Protein AF-A0A1Q5R4Y3-F1 (afdb_monomer_lite)

pLDDT: mean 70.56, std 22.86, range [33.06, 96.94]

Sequence (185 aa):
MKRFRIGGRCGAGKRQMVRTAASVLVPAFAIVLAAGKPAHADCTPQAADNVTANCTGTTINPRQLFGYGTGVETGVTVDVASGARVTGFIAGIDLSSATVTNNAGASITGGWFGISTSTDVTVTNDAGGSITGGDFGIFAGAGGSSVSTPAASGGHGGDPVFRQRQHADAGAGLGHLGYCARQRQ

Radius of gyration: 29.22 Å; chains: 1; bounding box: 51×56×96 Å

Structure (mmCIF, N/CA/C/O backbone):
data_AF-A0A1Q5R4Y3-F1
#
_entry.id   AF-A0A1Q5R4Y3-F1
#
loop_
_atom_site.group_PDB
_atom_site.id
_atom_site.type_symbol
_atom_site.label_atom_id
_atom_site.label_alt_id
_atom_site.label_comp_id
_atom_site.label_asym_id
_atom_site.label_entity_id
_atom_site.label_seq_id
_atom_site.pdbx_PDB_ins_code
_atom_site.Cartn_x
_atom_site.Cartn_y
_atom_site.Cartn_z
_atom_site.occupancy
_atom_site.B_iso_or_equiv
_atom_site.auth_seq_id
_atom_site.auth_comp_id
_atom_site.auth_asym_id
_atom_site.auth_atom_id
_atom_site.pdbx_PDB_model_num
ATOM 1 N N . MET A 1 1 ? -37.988 42.140 44.342 1.00 47.69 1 MET A N 1
ATOM 2 C CA . MET A 1 1 ? -37.662 42.058 45.784 1.00 47.69 1 MET A CA 1
ATOM 3 C C . MET A 1 1 ? -37.429 40.603 46.176 1.00 47.69 1 MET A C 1
ATOM 5 O O . MET A 1 1 ? -38.402 39.887 46.327 1.00 47.69 1 MET A O 1
ATOM 9 N N . LYS A 1 2 ? -36.179 40.150 46.324 1.00 50.75 2 LYS A N 1
ATOM 10 C CA . LYS A 1 2 ? -35.822 38.925 47.067 1.00 50.75 2 LYS A CA 1
ATOM 11 C C . LYS A 1 2 ? -34.426 39.152 47.655 1.00 50.75 2 LYS A C 1
ATOM 13 O O . LYS A 1 2 ? -33.460 39.291 46.917 1.00 50.75 2 LYS A O 1
ATOM 18 N N . ARG A 1 3 ? -34.362 39.316 48.980 1.00 49.09 3 ARG A N 1
ATOM 19 C CA . ARG A 1 3 ? -33.129 39.475 49.765 1.00 49.09 3 ARG A CA 1
ATOM 20 C C . ARG A 1 3 ? -32.694 38.084 50.226 1.00 49.09 3 ARG A C 1
ATOM 22 O O . ARG A 1 3 ? -33.481 37.422 50.892 1.00 49.09 3 ARG A O 1
ATOM 29 N N . PHE A 1 4 ? -31.472 37.662 49.908 1.00 56.28 4 PHE A N 1
ATOM 30 C CA . PHE A 1 4 ? -30.870 36.447 50.462 1.00 56.28 4 PHE A CA 1
ATOM 31 C C . PHE A 1 4 ? -29.726 36.858 51.398 1.00 56.28 4 PHE A C 1
ATOM 33 O O . PHE A 1 4 ? -28.761 37.489 50.969 1.00 56.28 4 PHE A O 1
ATOM 40 N N . ARG A 1 5 ? -29.888 36.588 52.699 1.00 57.84 5 ARG A N 1
ATOM 41 C CA . ARG A 1 5 ? -28.898 36.853 53.752 1.00 57.84 5 ARG A CA 1
ATOM 42 C C . ARG A 1 5 ? -28.167 35.555 54.117 1.00 57.84 5 ARG A C 1
ATOM 44 O O . ARG A 1 5 ? -28.810 34.587 54.486 1.00 57.84 5 ARG A O 1
ATOM 51 N N . ILE A 1 6 ? -26.837 35.612 54.014 1.00 51.78 6 ILE A N 1
ATOM 52 C CA . ILE A 1 6 ? -25.812 35.361 55.052 1.00 51.78 6 ILE A CA 1
ATOM 53 C C . ILE A 1 6 ? -26.021 34.180 56.026 1.00 51.78 6 ILE A C 1
ATOM 55 O O . ILE A 1 6 ? -26.910 34.228 56.867 1.00 51.78 6 ILE A O 1
ATOM 59 N N . GLY A 1 7 ? -25.005 33.304 56.092 1.00 43.44 7 GLY A N 1
ATOM 60 C CA . GLY A 1 7 ? -24.363 32.960 57.373 1.00 43.44 7 GLY A CA 1
ATOM 61 C C . GLY A 1 7 ? -24.225 31.472 57.711 1.00 43.44 7 GLY A C 1
ATOM 62 O O . GLY A 1 7 ? -25.216 30.761 57.788 1.00 43.44 7 GLY A O 1
ATOM 63 N N . GLY A 1 8 ? -22.994 31.036 58.011 1.00 42.78 8 GLY A N 1
ATOM 64 C CA . GLY A 1 8 ? -22.731 29.758 58.685 1.00 42.78 8 GLY A CA 1
ATOM 65 C C . GLY A 1 8 ? -21.286 29.272 58.558 1.00 42.78 8 GLY A C 1
ATOM 66 O O . GLY A 1 8 ? -20.999 28.413 57.734 1.00 42.78 8 GLY A O 1
ATOM 67 N N . ARG A 1 9 ? -20.365 29.838 59.352 1.00 49.22 9 ARG A N 1
ATOM 68 C CA . ARG A 1 9 ? -18.986 29.339 59.518 1.00 49.22 9 ARG A CA 1
ATOM 69 C C . ARG A 1 9 ? -18.900 28.282 60.632 1.00 49.22 9 ARG A C 1
ATOM 71 O O . ARG A 1 9 ? -19.731 28.266 61.531 1.00 49.22 9 ARG A O 1
ATOM 78 N N . CYS A 1 10 ? -17.749 27.605 60.628 1.00 47.53 10 CYS A N 1
ATOM 79 C CA . CYS A 1 10 ? -17.003 27.053 61.768 1.00 47.53 10 CYS A CA 1
ATOM 80 C C . CYS A 1 10 ? -17.406 25.666 62.286 1.00 47.53 10 CYS A C 1
ATOM 82 O O . CYS A 1 10 ? -18.283 25.521 63.127 1.00 47.53 10 CYS A O 1
ATOM 84 N N . GLY A 1 11 ? -16.602 24.671 61.904 1.00 45.50 11 GLY A N 1
ATOM 85 C CA . GLY A 1 11 ? -16.416 23.431 62.651 1.00 45.50 11 GLY A CA 1
ATOM 86 C C . GLY A 1 11 ? -14.926 23.121 62.770 1.00 45.50 11 GLY A C 1
ATOM 87 O O . GLY A 1 11 ? -14.331 22.564 61.854 1.00 45.50 11 GLY A O 1
ATOM 88 N N . ALA A 1 12 ? -14.318 23.521 63.888 1.00 54.03 12 ALA A N 1
ATOM 89 C CA . ALA A 1 12 ? -12.989 23.091 64.302 1.00 54.03 12 ALA A CA 1
ATOM 90 C C . ALA A 1 12 ? -13.110 21.717 64.983 1.00 54.03 12 ALA A C 1
ATOM 92 O O . ALA A 1 12 ? -13.679 21.615 66.068 1.00 54.03 12 ALA A O 1
ATOM 93 N N . GLY A 1 13 ? -12.582 20.666 64.353 1.00 45.50 13 GLY A N 1
ATOM 94 C CA . GLY A 1 13 ? -12.513 19.313 64.912 1.00 45.50 13 GLY A CA 1
ATOM 95 C C . GLY A 1 13 ? -11.068 18.928 65.215 1.00 45.50 13 GLY A C 1
ATOM 96 O O . GLY A 1 13 ? -10.208 18.971 64.342 1.00 45.50 13 GLY A O 1
ATOM 97 N N . LYS A 1 14 ? -10.801 18.617 66.483 1.00 48.94 14 LYS A N 1
ATOM 98 C CA . LYS A 1 14 ? -9.479 18.375 67.064 1.00 48.94 14 LYS A CA 1
ATOM 99 C C . LYS A 1 14 ? -8.856 17.048 66.614 1.00 48.94 14 LYS A C 1
ATOM 101 O O . LYS A 1 14 ? -9.523 16.035 66.462 1.00 48.94 14 LYS A O 1
ATOM 106 N N . ARG A 1 15 ? -7.527 17.118 66.518 1.00 52.72 15 ARG A N 1
ATOM 107 C CA . ARG A 1 15 ? -6.494 16.075 66.582 1.00 52.72 15 ARG A CA 1
ATOM 108 C C . ARG A 1 15 ? -6.930 14.775 67.272 1.00 52.72 15 ARG A C 1
ATOM 110 O O . ARG A 1 15 ? -7.273 14.803 68.450 1.00 52.72 15 ARG A O 1
ATOM 117 N N . GLN A 1 16 ? -6.670 13.645 66.617 1.00 46.66 16 GLN A N 1
ATOM 118 C CA . GLN A 1 16 ? -6.239 12.445 67.325 1.00 46.66 16 GLN A CA 1
ATOM 119 C C . GLN A 1 16 ? -5.160 11.706 66.533 1.00 46.66 16 GLN A C 1
ATOM 121 O O . GLN A 1 16 ? -5.348 11.234 65.418 1.00 46.66 16 GLN A O 1
ATOM 126 N N . MET A 1 17 ? -3.989 11.701 67.159 1.00 50.38 17 MET A N 1
ATOM 127 C CA . MET A 1 17 ? -2.823 10.889 66.871 1.00 50.38 17 MET A CA 1
ATOM 128 C C . MET A 1 17 ? -3.205 9.428 67.134 1.00 50.38 17 MET A C 1
ATOM 130 O O . MET A 1 17 ? -3.496 9.084 68.277 1.00 50.38 17 MET A O 1
ATOM 134 N N . VAL A 1 18 ? -3.166 8.569 66.120 1.00 52.00 18 VAL A N 1
ATOM 135 C CA . VAL A 1 18 ? -2.995 7.129 66.332 1.00 52.00 18 VAL A CA 1
ATOM 136 C C . VAL A 1 18 ? -1.926 6.660 65.358 1.00 52.00 18 VAL A C 1
ATOM 138 O O . VAL A 1 18 ? -2.120 6.593 64.147 1.00 52.00 18 VAL A O 1
ATOM 141 N N . ARG A 1 19 ? -0.747 6.408 65.926 1.00 52.66 19 ARG A N 1
ATOM 142 C CA . ARG A 1 19 ? 0.311 5.622 65.309 1.00 52.66 19 ARG A CA 1
ATOM 143 C C . ARG A 1 19 ? -0.177 4.178 65.275 1.00 52.66 19 ARG A C 1
ATOM 145 O O . ARG A 1 19 ? -0.150 3.516 66.307 1.00 52.66 19 ARG A O 1
ATOM 152 N N . THR A 1 20 ? -0.557 3.693 64.103 1.00 45.25 20 THR A N 1
ATOM 153 C CA . THR A 1 20 ? -0.625 2.253 63.857 1.00 45.25 20 THR A CA 1
ATOM 154 C C . THR A 1 20 ? 0.228 1.969 62.638 1.00 45.25 20 THR A C 1
ATOM 156 O O . THR A 1 20 ? -0.105 2.351 61.519 1.00 45.25 20 THR A O 1
ATOM 159 N N . ALA A 1 21 ? 1.383 1.361 62.893 1.00 51.59 21 ALA A N 1
ATOM 160 C CA . ALA A 1 21 ? 2.241 0.782 61.881 1.00 51.59 21 ALA A CA 1
ATOM 161 C C . ALA A 1 21 ? 1.465 -0.342 61.184 1.00 51.59 21 ALA A C 1
ATOM 163 O O . ALA A 1 21 ? 1.334 -1.440 61.717 1.00 51.59 21 ALA A O 1
ATOM 164 N N . ALA A 1 22 ? 0.910 -0.045 60.014 1.00 43.28 22 ALA A N 1
ATOM 165 C CA . ALA A 1 22 ? 0.454 -1.058 59.084 1.00 43.28 22 ALA A CA 1
ATOM 166 C C . ALA A 1 22 ? 1.595 -1.288 58.093 1.00 43.28 22 ALA A C 1
ATOM 168 O O . ALA A 1 22 ? 1.823 -0.482 57.192 1.00 43.28 22 ALA A O 1
ATOM 169 N N . SER A 1 23 ? 2.344 -2.368 58.307 1.00 50.28 23 SER A N 1
ATOM 170 C CA . SER A 1 23 ? 3.234 -2.936 57.299 1.00 50.28 23 SER A CA 1
ATOM 171 C C . SER A 1 23 ? 2.392 -3.314 56.082 1.00 50.28 23 SER A C 1
ATOM 173 O O . SER A 1 23 ? 1.776 -4.377 56.043 1.00 50.28 23 SER A O 1
ATOM 175 N N . VAL A 1 24 ? 2.324 -2.412 55.105 1.00 43.94 24 VAL A N 1
ATOM 176 C CA . VAL A 1 24 ? 1.752 -2.694 53.792 1.00 43.94 24 VAL A CA 1
ATOM 177 C C . VAL A 1 24 ? 2.769 -3.549 53.050 1.00 43.94 24 VAL A C 1
ATOM 179 O O . VAL A 1 24 ? 3.830 -3.078 52.646 1.00 43.94 24 VAL A O 1
ATOM 182 N N . LEU A 1 25 ? 2.437 -4.830 52.919 1.00 46.91 25 LEU A N 1
ATOM 183 C CA . LEU A 1 25 ? 3.014 -5.738 51.940 1.00 46.91 25 LEU A CA 1
ATOM 184 C C . LEU A 1 25 ? 2.880 -5.061 50.572 1.00 46.91 25 LEU A C 1
ATOM 186 O O . LEU A 1 25 ? 1.782 -4.958 50.031 1.00 46.91 25 LEU A O 1
ATOM 190 N N . VAL A 1 26 ? 3.986 -4.523 50.061 1.00 47.69 26 VAL A N 1
ATOM 191 C CA . VAL A 1 26 ? 4.077 -4.001 48.698 1.00 47.69 26 VAL A CA 1
ATOM 192 C C . VAL A 1 26 ? 3.891 -5.206 47.776 1.00 47.69 26 VAL A C 1
ATOM 194 O O . VAL A 1 26 ? 4.760 -6.082 47.776 1.00 47.69 26 VAL A O 1
ATOM 197 N N . PRO A 1 27 ? 2.790 -5.317 47.008 1.00 52.56 27 PRO A N 1
ATOM 198 C CA . PRO A 1 27 ? 2.767 -6.285 45.932 1.00 52.56 27 PRO A CA 1
ATOM 199 C C . PRO A 1 27 ? 3.850 -5.831 44.960 1.00 52.56 27 PRO A C 1
ATOM 201 O O . PRO A 1 27 ? 3.836 -4.691 44.491 1.00 52.56 27 PRO A O 1
ATOM 204 N N . ALA A 1 28 ? 4.827 -6.700 44.714 1.00 51.41 28 ALA A N 1
ATOM 205 C CA . ALA A 1 28 ? 5.761 -6.528 43.622 1.00 51.41 28 ALA A CA 1
ATOM 206 C C . ALA A 1 28 ? 4.929 -6.416 42.340 1.00 51.41 28 ALA A C 1
ATOM 208 O O . ALA A 1 28 ? 4.489 -7.415 41.775 1.00 51.41 28 ALA A O 1
ATOM 209 N N . PHE A 1 29 ? 4.656 -5.183 41.915 1.00 49.22 29 PHE A N 1
ATOM 210 C CA . PHE A 1 29 ? 4.211 -4.909 40.567 1.00 49.22 29 PHE A CA 1
ATOM 211 C C . PHE A 1 29 ? 5.381 -5.330 39.689 1.00 49.22 29 PHE A C 1
ATOM 213 O O . PHE A 1 29 ? 6.367 -4.608 39.544 1.00 49.22 29 PHE A O 1
ATOM 220 N N . ALA A 1 30 ? 5.298 -6.550 39.164 1.00 47.34 30 ALA A N 1
ATOM 221 C CA . ALA A 1 30 ? 6.060 -6.936 38.003 1.00 47.34 30 ALA A CA 1
ATOM 222 C C . ALA A 1 30 ? 5.687 -5.922 36.920 1.00 47.34 30 ALA A C 1
ATOM 224 O O . ALA A 1 30 ? 4.616 -5.996 36.318 1.00 47.34 30 ALA A O 1
ATOM 225 N N . ILE A 1 31 ? 6.546 -4.921 36.733 1.00 54.50 31 ILE A N 1
ATOM 226 C CA . ILE A 1 31 ? 6.541 -4.098 35.537 1.00 54.50 31 ILE A CA 1
ATOM 227 C C . ILE A 1 31 ? 6.890 -5.085 34.433 1.00 54.50 31 ILE A C 1
ATOM 229 O O . ILE A 1 31 ? 8.057 -5.395 34.196 1.00 54.50 31 ILE A O 1
ATOM 233 N N . VAL A 1 32 ? 5.855 -5.662 33.825 1.00 49.28 32 VAL A N 1
ATOM 234 C CA . VAL A 1 32 ? 5.980 -6.347 32.551 1.00 49.28 32 VAL A CA 1
ATOM 235 C C . VAL A 1 32 ? 6.489 -5.271 31.608 1.00 49.28 32 VAL A C 1
ATOM 237 O O . VAL A 1 32 ? 5.736 -4.417 31.144 1.00 49.28 32 VAL A O 1
ATOM 240 N N . LEU A 1 33 ? 7.802 -5.276 31.387 1.00 45.03 33 LEU A N 1
ATOM 241 C CA . LEU A 1 33 ? 8.433 -4.669 30.232 1.00 45.03 33 LEU A CA 1
ATOM 242 C C . LEU A 1 33 ? 7.851 -5.408 29.031 1.00 45.03 33 LEU A C 1
ATOM 244 O O . LEU A 1 33 ? 8.426 -6.371 28.526 1.00 45.03 33 LEU A O 1
ATOM 248 N N . ALA A 1 34 ? 6.655 -4.993 28.61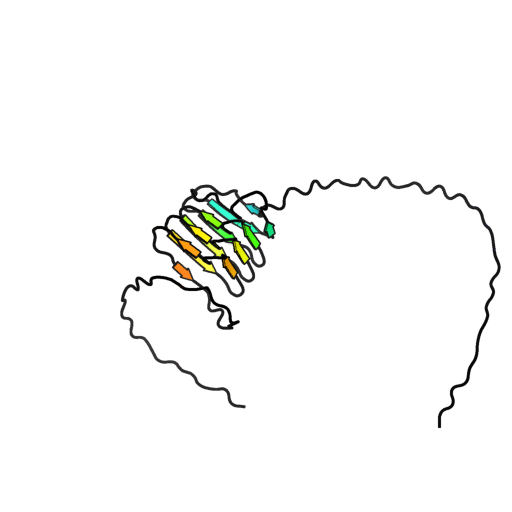8 1.00 43.84 34 ALA A N 1
ATOM 249 C CA . ALA A 1 34 ? 6.171 -5.233 27.284 1.00 43.84 34 ALA A CA 1
ATOM 250 C C . ALA A 1 34 ? 7.215 -4.573 26.389 1.00 43.84 34 ALA A C 1
ATOM 252 O O . ALA A 1 34 ? 7.224 -3.356 26.210 1.00 43.84 34 ALA A O 1
ATOM 253 N N . ALA A 1 35 ? 8.168 -5.377 25.918 1.00 47.22 35 ALA A N 1
ATOM 254 C CA . ALA A 1 35 ? 8.987 -5.041 24.780 1.00 47.22 35 ALA A CA 1
ATOM 255 C C . ALA A 1 35 ? 7.995 -4.770 23.649 1.00 47.22 35 ALA A C 1
ATOM 257 O O . ALA A 1 35 ? 7.513 -5.696 22.996 1.00 47.22 35 ALA A O 1
ATOM 258 N N . GLY A 1 36 ? 7.601 -3.503 23.513 1.00 41.56 36 GLY A N 1
ATOM 259 C CA . GLY A 1 36 ? 6.826 -3.022 22.393 1.00 41.56 36 GLY A CA 1
ATOM 260 C C . GLY A 1 36 ? 7.673 -3.306 21.175 1.00 41.56 36 GLY A C 1
ATOM 261 O O . GLY A 1 36 ? 8.636 -2.590 20.902 1.00 41.56 36 GLY A O 1
ATOM 262 N N . LYS A 1 37 ? 7.372 -4.417 20.501 1.00 42.44 37 LYS A N 1
ATOM 263 C CA . LYS A 1 37 ? 7.906 -4.686 19.176 1.00 42.44 37 LYS A CA 1
ATOM 264 C C . LYS A 1 37 ? 7.620 -3.427 18.350 1.00 42.44 37 LYS A C 1
ATOM 266 O O . LYS A 1 37 ? 6.527 -2.872 18.501 1.00 42.44 37 LYS A O 1
ATOM 271 N N . PRO A 1 38 ? 8.590 -2.932 17.564 1.00 40.38 38 PRO A N 1
ATOM 272 C CA . PRO A 1 38 ? 8.356 -1.795 16.685 1.00 40.38 38 PRO A CA 1
ATOM 273 C C . PRO A 1 38 ? 7.037 -2.020 15.948 1.00 40.38 38 PRO A C 1
ATOM 275 O O . PRO A 1 38 ? 6.805 -3.120 15.447 1.00 40.38 38 PRO A O 1
ATOM 278 N N . ALA A 1 39 ? 6.160 -1.014 15.973 1.00 39.66 39 ALA A N 1
ATOM 279 C CA . ALA A 1 39 ? 4.856 -1.032 15.321 1.00 39.66 39 ALA A CA 1
ATOM 280 C C . ALA A 1 39 ? 5.044 -1.003 13.798 1.00 39.66 39 ALA A C 1
ATOM 282 O O . ALA A 1 39 ? 4.737 -0.023 13.129 1.00 39.66 39 ALA A O 1
ATOM 283 N N . HIS A 1 40 ? 5.606 -2.083 13.259 1.00 47.12 40 HIS A N 1
ATOM 284 C CA . HIS A 1 40 ? 5.491 -2.420 11.857 1.00 47.12 40 HIS A CA 1
ATOM 285 C C . HIS A 1 40 ? 4.007 -2.469 11.502 1.00 47.12 40 HIS A C 1
ATOM 287 O O . HIS A 1 40 ? 3.151 -2.644 12.373 1.00 47.12 40 HIS A O 1
ATOM 293 N N . ALA A 1 41 ? 3.704 -2.341 10.217 1.00 46.22 41 ALA A N 1
ATOM 294 C CA . ALA A 1 41 ? 2.434 -2.845 9.734 1.00 46.22 41 ALA A CA 1
ATOM 295 C C . ALA A 1 41 ? 2.180 -4.219 10.325 1.00 46.22 41 ALA A C 1
ATOM 297 O O . ALA A 1 41 ? 3.074 -5.065 10.251 1.00 46.22 41 ALA A O 1
ATOM 298 N N . ASP A 1 42 ? 0.965 -4.481 10.784 1.00 73.25 42 ASP A N 1
ATOM 299 C CA . ASP A 1 42 ? 0.511 -5.862 10.878 1.00 73.25 42 ASP A CA 1
ATOM 300 C C . ASP A 1 42 ? -0.017 -6.282 9.494 1.00 73.25 42 ASP A C 1
ATOM 302 O O . ASP A 1 42 ? -1.155 -6.724 9.356 1.00 73.25 42 ASP A O 1
ATOM 306 N N . CYS A 1 43 ? 0.784 -6.021 8.443 1.00 87.06 43 CYS A N 1
ATOM 307 C CA . CYS A 1 43 ? 0.612 -6.620 7.124 1.00 87.06 43 CYS A CA 1
ATOM 308 C C . CYS A 1 43 ? 1.217 -8.013 7.210 1.00 87.06 43 CYS A C 1
ATOM 310 O O . CYS A 1 43 ? 2.439 -8.163 7.287 1.00 87.06 43 CYS A O 1
ATOM 312 N N . THR A 1 44 ? 0.357 -9.024 7.242 1.00 89.31 44 THR A N 1
ATOM 313 C CA . THR A 1 44 ? 0.783 -10.421 7.304 1.00 89.31 44 THR A CA 1
ATOM 314 C C . THR A 1 44 ? 0.216 -11.202 6.120 1.00 89.31 44 THR A C 1
ATOM 316 O O . THR A 1 44 ? -0.960 -11.026 5.790 1.00 89.31 44 THR A O 1
ATOM 319 N N . PRO A 1 45 ? 1.024 -12.064 5.472 1.00 91.50 45 PRO A N 1
ATOM 320 C CA . PRO A 1 45 ? 2.456 -12.298 5.697 1.00 91.50 45 PRO A CA 1
ATOM 321 C C . PRO A 1 45 ? 3.343 -11.129 5.218 1.00 91.50 45 PRO A C 1
ATOM 323 O O . PRO A 1 45 ? 2.858 -10.151 4.653 1.00 91.50 45 PRO A O 1
ATOM 326 N N . GLN A 1 46 ? 4.655 -11.232 5.460 1.00 88.25 46 GLN A N 1
ATOM 327 C CA . GLN A 1 46 ? 5.639 -10.320 4.869 1.00 88.25 46 GLN A CA 1
ATOM 328 C C . GLN A 1 46 ? 5.578 -10.390 3.335 1.00 88.25 46 GLN A C 1
ATOM 330 O O . GLN A 1 46 ? 5.292 -11.449 2.774 1.00 88.25 46 GLN A O 1
ATOM 335 N N . ALA A 1 47 ? 5.891 -9.269 2.681 1.00 89.19 47 ALA A N 1
ATOM 336 C CA . ALA A 1 47 ? 5.953 -9.178 1.230 1.00 89.19 47 ALA A CA 1
ATOM 337 C C . ALA A 1 47 ? 6.851 -10.263 0.618 1.00 89.19 47 ALA A C 1
ATOM 339 O O . ALA A 1 47 ? 8.002 -10.450 1.018 1.00 89.19 47 ALA A O 1
ATOM 340 N N . ALA A 1 48 ? 6.270 -10.981 -0.337 1.00 92.56 48 ALA A N 1
ATOM 341 C CA . ALA A 1 48 ? 6.884 -11.995 -1.177 1.00 92.56 48 ALA A CA 1
ATOM 342 C C . ALA A 1 48 ? 6.028 -12.141 -2.445 1.00 92.56 48 ALA A C 1
ATOM 344 O O . ALA A 1 48 ? 4.921 -11.605 -2.510 1.00 92.56 48 ALA A O 1
ATOM 345 N N . ASP A 1 49 ? 6.512 -12.869 -3.446 1.00 96.06 49 ASP A N 1
ATOM 346 C CA . ASP A 1 49 ? 5.756 -13.075 -4.681 1.00 96.06 49 ASP A CA 1
ATOM 347 C C . ASP A 1 49 ? 4.480 -13.897 -4.452 1.00 96.06 49 ASP A C 1
ATOM 349 O O . ASP A 1 49 ? 4.489 -14.904 -3.741 1.00 96.06 49 ASP A O 1
ATOM 353 N N . ASN A 1 50 ? 3.396 -13.510 -5.129 1.00 96.06 50 ASN A N 1
ATOM 354 C CA . ASN A 1 50 ? 2.113 -14.220 -5.160 1.00 96.06 50 ASN A CA 1
ATOM 355 C C . ASN A 1 50 ? 1.471 -14.429 -3.778 1.00 96.06 50 ASN A C 1
ATOM 357 O O . ASN A 1 50 ? 0.814 -15.444 -3.534 1.00 96.06 50 ASN A O 1
ATOM 361 N N . VAL A 1 51 ? 1.665 -13.478 -2.862 1.00 95.62 51 VAL A N 1
ATOM 362 C CA . VAL A 1 51 ? 1.046 -13.510 -1.532 1.00 95.62 51 VAL A CA 1
ATOM 363 C C . VAL A 1 51 ? -0.138 -12.559 -1.433 1.00 95.62 51 VAL A C 1
ATOM 365 O O . VAL A 1 51 ? -0.166 -11.501 -2.064 1.00 95.62 51 VAL A O 1
ATOM 368 N N . THR A 1 52 ? -1.085 -12.913 -0.568 1.00 96.56 52 THR A N 1
ATOM 369 C CA . THR A 1 52 ? -2.133 -12.002 -0.106 1.00 96.56 52 THR A CA 1
ATOM 370 C C . THR A 1 52 ? -1.780 -11.524 1.290 1.00 96.56 52 THR A C 1
ATOM 372 O O . THR A 1 52 ? -1.860 -12.304 2.238 1.00 96.56 52 THR A O 1
ATOM 375 N N . ALA A 1 53 ? -1.390 -10.261 1.416 1.00 94.69 53 ALA A N 1
ATOM 376 C CA . ALA A 1 53 ? -1.145 -9.624 2.697 1.00 94.69 53 ALA A CA 1
ATOM 377 C C . ALA A 1 53 ? -2.369 -8.859 3.176 1.00 94.69 53 ALA A C 1
ATOM 379 O O . ALA A 1 53 ? -2.936 -8.048 2.448 1.00 94.69 53 ALA A O 1
ATOM 380 N N . ASN A 1 54 ? -2.738 -9.100 4.428 1.00 95.06 54 ASN A N 1
ATOM 381 C CA . ASN A 1 54 ? -3.769 -8.347 5.117 1.00 95.06 54 ASN A CA 1
ATOM 382 C C . ASN A 1 54 ? -3.105 -7.382 6.092 1.00 95.06 54 ASN A C 1
ATOM 384 O O . ASN A 1 54 ? -2.427 -7.821 7.019 1.00 95.06 54 ASN A O 1
ATOM 388 N N . CYS A 1 55 ? -3.296 -6.089 5.868 1.00 93.69 55 CYS A N 1
ATOM 389 C CA . CYS A 1 55 ? -2.770 -5.003 6.672 1.00 93.69 55 CYS A CA 1
ATOM 390 C C . CYS A 1 55 ? -3.823 -4.554 7.677 1.00 93.69 55 CYS A C 1
ATOM 392 O O . CYS A 1 55 ? -4.795 -3.879 7.329 1.00 93.69 55 CYS A O 1
ATOM 394 N N . THR A 1 56 ? -3.602 -4.895 8.945 1.00 91.88 56 THR A N 1
ATOM 395 C CA . THR A 1 56 ? -4.475 -4.477 10.045 1.00 91.88 56 THR A CA 1
ATOM 396 C C . THR A 1 56 ? -3.789 -3.450 10.946 1.00 91.88 56 THR A C 1
ATOM 398 O O . THR A 1 56 ? -2.562 -3.379 11.043 1.00 91.88 56 THR A O 1
ATOM 401 N N . GLY A 1 57 ? -4.585 -2.595 11.594 1.00 87.69 57 GLY A N 1
ATOM 402 C CA . GLY A 1 57 ? -4.068 -1.588 12.521 1.00 87.69 57 GLY A CA 1
ATOM 403 C C . GLY A 1 57 ? -3.261 -0.476 11.842 1.00 87.69 57 GLY A C 1
ATOM 404 O O . GLY A 1 57 ? -3.599 -0.014 10.758 1.00 87.69 57 GLY A O 1
ATOM 405 N N . THR A 1 58 ? -2.230 0.037 12.514 1.00 85.19 58 THR A N 1
ATOM 406 C CA . THR A 1 58 ? -1.410 1.148 12.008 1.00 85.19 58 THR A CA 1
ATOM 407 C C . THR A 1 58 ? 0.013 0.683 11.739 1.00 85.19 58 THR A C 1
ATOM 409 O O . THR A 1 58 ? 0.754 0.339 12.652 1.00 85.19 58 THR A O 1
ATOM 412 N N . THR A 1 59 ? 0.393 0.753 10.473 1.00 78.38 59 THR A N 1
ATOM 413 C CA . THR A 1 59 ? 1.752 0.610 9.971 1.00 78.38 59 THR A CA 1
ATOM 414 C C . THR A 1 59 ? 2.471 1.935 10.088 1.00 78.38 59 THR A C 1
ATOM 416 O O . THR A 1 59 ? 2.157 2.886 9.365 1.00 78.38 59 THR A O 1
ATOM 419 N N . ILE A 1 60 ? 3.476 1.999 10.949 1.00 70.81 60 ILE A N 1
ATOM 420 C CA . ILE A 1 60 ? 4.467 3.063 10.875 1.00 70.81 60 ILE A CA 1
ATOM 421 C C . ILE A 1 60 ? 5.810 2.367 10.868 1.00 70.81 60 ILE A C 1
ATOM 423 O O . ILE A 1 60 ? 6.280 1.902 11.901 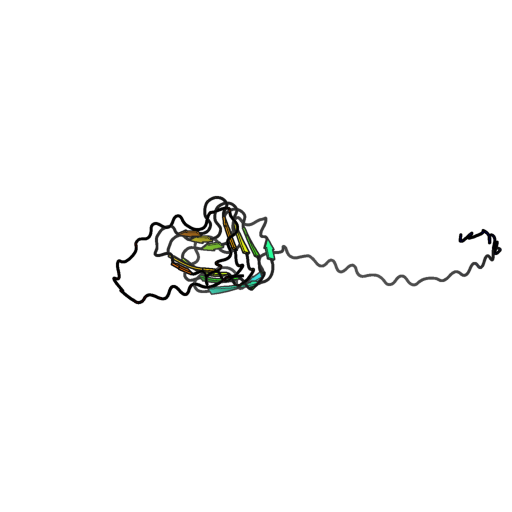1.00 70.81 60 ILE A O 1
ATOM 427 N N . ASN A 1 61 ? 6.443 2.287 9.702 1.00 67.88 61 ASN A N 1
ATOM 428 C CA . ASN A 1 61 ? 7.794 1.760 9.627 1.00 67.88 61 ASN A CA 1
ATOM 429 C C . ASN A 1 61 ? 8.797 2.915 9.513 1.00 67.88 61 ASN A C 1
ATOM 431 O O . ASN A 1 61 ? 9.228 3.242 8.413 1.00 67.88 61 ASN A O 1
ATOM 435 N N . PRO A 1 62 ? 9.207 3.562 10.625 1.00 54.25 62 PRO A N 1
ATOM 436 C CA . PRO A 1 62 ? 10.073 4.740 10.565 1.00 54.25 62 PRO A CA 1
ATOM 437 C C . PRO A 1 62 ? 11.509 4.396 10.140 1.00 54.25 62 PRO A C 1
ATOM 439 O O . PRO A 1 62 ? 12.342 5.287 10.007 1.00 54.25 62 PRO A O 1
ATOM 442 N N . ARG A 1 63 ? 11.827 3.101 10.001 1.00 59.94 63 ARG A N 1
ATOM 443 C CA . ARG A 1 63 ? 13.153 2.589 9.636 1.00 59.94 63 ARG A CA 1
ATOM 444 C C . ARG A 1 63 ? 13.186 1.922 8.266 1.00 59.94 63 ARG A C 1
ATOM 446 O O . ARG A 1 63 ? 14.278 1.596 7.811 1.00 59.94 63 ARG A O 1
ATOM 453 N N . GLN A 1 64 ? 12.039 1.713 7.622 1.00 70.06 64 GLN A N 1
ATOM 454 C CA . GLN A 1 64 ? 11.998 1.255 6.240 1.00 70.06 64 GLN A CA 1
ATOM 455 C C . GLN A 1 64 ? 11.515 2.375 5.334 1.00 70.06 64 GLN A C 1
ATOM 457 O O . GLN A 1 64 ? 10.702 3.216 5.709 1.00 70.06 64 GLN A O 1
ATOM 462 N N . LEU A 1 65 ? 12.068 2.384 4.126 1.00 85.31 65 LEU A N 1
ATOM 463 C CA . LEU A 1 65 ? 11.722 3.364 3.108 1.00 85.31 65 LEU A CA 1
ATOM 464 C C . LEU A 1 65 ? 10.261 3.218 2.665 1.00 85.31 65 LEU A C 1
ATOM 466 O O . LEU A 1 65 ? 9.656 4.200 2.248 1.00 85.31 65 LEU A O 1
ATOM 470 N N . PHE A 1 66 ? 9.673 2.032 2.821 1.00 89.81 66 PHE A N 1
ATOM 471 C CA . PHE A 1 66 ? 8.330 1.705 2.355 1.00 89.81 66 PHE A CA 1
ATOM 472 C C . PHE A 1 66 ? 7.454 1.208 3.508 1.00 89.81 66 PHE A C 1
ATOM 474 O O . PHE A 1 66 ? 7.957 0.618 4.469 1.00 89.81 66 PHE A O 1
ATOM 481 N N . GLY A 1 67 ? 6.147 1.471 3.433 1.00 90.50 67 GLY A N 1
ATOM 482 C CA . GLY A 1 67 ? 5.184 0.969 4.417 1.00 90.50 67 GLY A CA 1
ATOM 483 C C . GLY A 1 67 ? 4.955 -0.536 4.267 1.00 90.50 67 GLY A C 1
ATOM 484 O O . GLY A 1 67 ? 4.899 -1.249 5.269 1.00 90.50 67 GLY A O 1
ATOM 485 N N . TYR A 1 68 ? 4.897 -1.019 3.023 1.00 92.06 68 TYR A N 1
ATOM 486 C CA . TYR A 1 68 ? 4.827 -2.435 2.669 1.00 92.06 68 TYR A CA 1
ATOM 487 C C . TYR A 1 68 ? 5.507 -2.707 1.313 1.00 92.06 68 TYR A C 1
ATOM 489 O O . TYR A 1 68 ? 5.340 -1.923 0.379 1.00 92.06 68 TYR A O 1
ATOM 497 N N . GLY A 1 69 ? 6.230 -3.829 1.212 1.00 92.31 69 GLY A N 1
ATOM 498 C CA . GLY A 1 69 ? 6.968 -4.247 0.012 1.00 92.31 69 GLY A CA 1
ATOM 499 C C . GLY A 1 69 ? 8.400 -3.705 -0.086 1.00 92.31 69 GLY A C 1
ATOM 500 O O . GLY A 1 69 ? 8.857 -2.942 0.772 1.00 92.31 69 GLY A O 1
ATOM 501 N N . THR A 1 70 ? 9.126 -4.153 -1.111 1.00 91.38 70 THR A N 1
ATOM 502 C CA . THR A 1 70 ? 10.506 -3.741 -1.421 1.00 91.38 70 THR A CA 1
ATOM 503 C C . THR A 1 70 ? 10.698 -3.320 -2.883 1.00 91.38 70 THR A C 1
ATOM 505 O O . THR A 1 70 ? 11.826 -3.043 -3.293 1.00 91.38 70 THR A O 1
ATOM 508 N N . GLY A 1 71 ? 9.609 -3.260 -3.659 1.00 91.94 71 GLY A N 1
ATOM 509 C CA . GLY A 1 71 ? 9.595 -2.822 -5.057 1.00 91.94 71 GLY A CA 1
ATOM 510 C C . GLY A 1 71 ? 9.878 -3.924 -6.082 1.00 91.94 71 GLY A C 1
ATOM 511 O O . GLY A 1 71 ? 9.824 -3.664 -7.284 1.00 91.94 71 GLY A O 1
ATOM 512 N N . VAL A 1 72 ? 10.158 -5.157 -5.643 1.00 93.19 72 VAL A N 1
ATOM 513 C CA . VAL A 1 72 ? 10.496 -6.281 -6.542 1.00 93.19 72 VAL A CA 1
ATOM 514 C C . VAL A 1 72 ? 9.450 -7.389 -6.551 1.00 93.19 72 VAL A C 1
ATOM 516 O O . VAL A 1 72 ? 9.435 -8.192 -7.477 1.00 93.19 72 VAL A O 1
ATOM 519 N N . GLU A 1 73 ? 8.569 -7.431 -5.555 1.00 95.69 73 GLU A N 1
ATOM 520 C CA . GLU A 1 73 ? 7.590 -8.500 -5.400 1.00 95.69 73 GLU A CA 1
ATOM 521 C C . GLU A 1 73 ? 6.471 -8.389 -6.439 1.00 95.69 73 GLU A C 1
ATOM 523 O O . GLU A 1 73 ? 5.960 -7.306 -6.730 1.00 95.69 73 GLU A O 1
ATOM 528 N N . THR A 1 74 ? 6.060 -9.524 -6.985 1.00 95.19 74 THR A N 1
ATOM 529 C CA . THR A 1 74 ? 5.102 -9.631 -8.086 1.00 95.19 74 THR A CA 1
ATOM 530 C C . THR A 1 74 ? 3.849 -10.389 -7.671 1.00 95.19 74 THR A C 1
ATOM 532 O O . THR A 1 74 ? 3.883 -11.272 -6.814 1.00 95.19 74 THR A O 1
ATOM 535 N N . GLY A 1 75 ? 2.715 -10.050 -8.285 1.00 93.44 75 GLY A N 1
ATOM 536 C CA . GLY A 1 75 ? 1.450 -10.755 -8.060 1.00 93.44 75 GLY A CA 1
ATOM 537 C C . GLY A 1 75 ? 0.924 -10.614 -6.631 1.00 93.44 75 GLY A C 1
ATOM 538 O O . GLY A 1 75 ? 0.218 -11.495 -6.144 1.00 93.44 75 GLY A O 1
ATOM 539 N N . VAL A 1 76 ? 1.289 -9.535 -5.936 1.00 96.25 76 VAL A N 1
ATOM 540 C CA . VAL A 1 76 ? 0.940 -9.352 -4.527 1.00 96.25 76 VAL A CA 1
ATOM 541 C C . VAL A 1 76 ? -0.451 -8.746 -4.404 1.00 96.25 76 VAL A C 1
ATOM 543 O O . VAL A 1 76 ? -0.760 -7.726 -5.020 1.00 96.25 76 VAL A O 1
ATOM 546 N N . THR A 1 77 ? -1.294 -9.357 -3.577 1.00 96.94 77 THR A N 1
ATOM 547 C CA . THR A 1 77 ? -2.583 -8.782 -3.186 1.00 96.94 77 THR A CA 1
ATOM 548 C C . THR A 1 77 ? -2.441 -8.146 -1.813 1.00 96.94 77 THR A C 1
ATOM 550 O O . THR A 1 77 ? -2.032 -8.809 -0.866 1.00 96.94 77 THR A O 1
ATOM 553 N N . VAL A 1 78 ? -2.769 -6.865 -1.690 1.00 96.19 78 VAL A N 1
ATOM 554 C CA . VAL A 1 78 ? -2.741 -6.133 -0.422 1.00 96.19 78 VAL A CA 1
ATOM 555 C C . VAL A 1 78 ? -4.161 -5.739 -0.057 1.00 96.19 78 VAL A C 1
ATOM 557 O O . VAL A 1 78 ? -4.808 -4.997 -0.791 1.00 96.19 78 VAL A O 1
ATOM 560 N N . ASP A 1 79 ? -4.633 -6.222 1.083 1.00 96.06 79 ASP A N 1
ATOM 561 C CA . ASP A 1 79 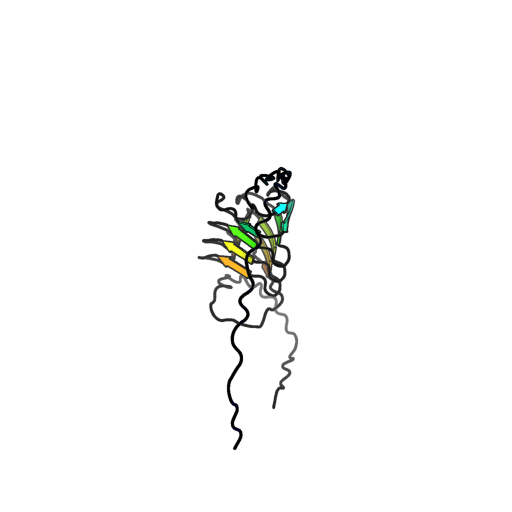? -5.919 -5.860 1.667 1.00 96.06 79 ASP A CA 1
ATOM 562 C C . ASP A 1 79 ? -5.678 -4.986 2.900 1.00 96.06 79 ASP A C 1
ATOM 564 O O . ASP A 1 79 ? -5.166 -5.451 3.916 1.00 96.06 79 ASP A O 1
ATOM 568 N N . VAL A 1 80 ? -5.973 -3.691 2.805 1.00 95.31 80 VAL A N 1
ATOM 569 C CA . VAL A 1 80 ? -5.821 -2.747 3.915 1.00 95.31 80 VAL A CA 1
ATOM 570 C C . VAL A 1 80 ? -7.154 -2.631 4.625 1.00 95.31 80 VAL A C 1
ATOM 572 O O . VAL A 1 80 ? -8.081 -2.006 4.110 1.00 95.31 80 VAL A O 1
ATOM 575 N N . ALA A 1 81 ? -7.256 -3.248 5.801 1.00 94.88 81 ALA A N 1
ATOM 576 C CA . ALA A 1 81 ? -8.497 -3.353 6.556 1.00 94.88 81 ALA A CA 1
ATOM 577 C C . ALA A 1 81 ? -9.117 -1.981 6.873 1.00 94.88 81 ALA A C 1
ATOM 579 O O . ALA A 1 81 ? -8.432 -0.962 6.948 1.00 94.88 81 ALA A O 1
ATOM 580 N N . SER A 1 82 ? -10.430 -1.946 7.109 1.00 92.88 82 SER A N 1
ATOM 581 C CA . SER A 1 82 ? -11.139 -0.698 7.416 1.00 92.88 82 SER A CA 1
ATOM 582 C C . SER A 1 82 ? -10.514 0.041 8.608 1.00 92.88 82 SER A C 1
ATOM 584 O O . SER A 1 82 ? -10.248 -0.547 9.658 1.00 92.88 82 SER A O 1
ATOM 586 N N . GLY A 1 83 ? -10.249 1.339 8.433 1.00 87.38 83 GLY A N 1
ATOM 587 C CA . GLY A 1 83 ? -9.591 2.177 9.441 1.00 87.38 83 GLY A CA 1
ATOM 588 C C . GLY A 1 83 ? -8.095 1.899 9.650 1.00 87.38 83 GLY A C 1
ATOM 589 O O . GLY A 1 83 ? -7.461 2.600 10.446 1.00 87.38 83 GLY A O 1
ATOM 590 N N . ALA A 1 84 ? -7.519 0.908 8.962 1.00 92.50 84 ALA A N 1
ATOM 591 C CA . ALA A 1 84 ? -6.094 0.628 9.024 1.00 92.50 84 ALA A CA 1
ATOM 592 C C . ALA A 1 84 ? -5.285 1.708 8.295 1.00 92.50 84 ALA A C 1
ATOM 594 O O . ALA A 1 84 ? -5.794 2.469 7.469 1.00 92.50 84 ALA A O 1
ATOM 595 N N . ARG A 1 85 ? -3.999 1.804 8.627 1.00 92.06 85 ARG A N 1
ATOM 596 C CA . ARG A 1 85 ? -3.094 2.799 8.050 1.00 92.06 85 ARG A CA 1
ATOM 597 C C . ARG A 1 85 ? -1.828 2.127 7.563 1.00 92.06 85 ARG A C 1
ATOM 599 O O . ARG A 1 85 ? -1.190 1.421 8.336 1.00 92.06 85 ARG A O 1
ATOM 606 N N . VAL A 1 86 ? -1.436 2.386 6.323 1.00 93.12 86 VAL A N 1
ATOM 607 C CA . VAL A 1 86 ? -0.149 1.980 5.755 1.00 93.12 86 VAL A CA 1
ATOM 608 C C . VAL A 1 86 ? 0.684 3.230 5.521 1.00 93.12 86 VAL A C 1
ATOM 610 O O . VAL A 1 86 ? 0.352 4.015 4.643 1.00 93.12 86 VAL A O 1
ATOM 613 N N . THR A 1 87 ? 1.728 3.458 6.324 1.00 91.38 87 THR A N 1
ATOM 614 C CA . THR A 1 87 ? 2.597 4.638 6.174 1.00 91.38 87 THR A CA 1
ATOM 615 C C . THR A 1 87 ? 4.031 4.235 5.865 1.00 91.38 87 THR A C 1
ATOM 617 O O . THR A 1 87 ? 4.632 3.470 6.623 1.00 91.38 87 THR A O 1
ATOM 620 N N . GLY A 1 88 ? 4.591 4.798 4.795 1.00 90.38 88 GLY A N 1
ATOM 621 C CA . GLY A 1 88 ? 6.006 4.676 4.450 1.00 90.38 88 GLY A CA 1
ATOM 622 C C . GLY A 1 88 ? 6.680 6.024 4.212 1.00 90.38 88 GLY A C 1
ATOM 623 O O . GLY A 1 88 ? 6.021 7.047 4.027 1.00 90.38 88 GLY A O 1
ATOM 624 N N . PHE A 1 89 ? 8.013 6.034 4.241 1.00 90.56 89 PHE A N 1
ATOM 625 C CA . PHE A 1 89 ? 8.793 7.265 4.091 1.00 90.56 89 PHE A CA 1
ATOM 626 C C . PHE A 1 89 ? 8.864 7.747 2.636 1.00 90.56 89 PHE A C 1
ATOM 628 O O . PHE A 1 89 ? 8.654 8.924 2.373 1.00 90.56 89 PHE A O 1
ATOM 635 N N . ILE A 1 90 ? 9.118 6.843 1.689 1.00 91.25 90 ILE A N 1
ATOM 636 C CA . ILE A 1 90 ? 9.111 7.103 0.243 1.00 91.25 90 ILE A CA 1
ATOM 637 C C . ILE A 1 90 ? 7.750 6.732 -0.335 1.00 91.25 90 ILE A C 1
ATOM 639 O O . ILE A 1 90 ? 7.086 7.584 -0.923 1.00 91.25 90 ILE A O 1
ATOM 643 N N . ALA A 1 91 ? 7.319 5.484 -0.135 1.00 92.06 91 ALA A N 1
ATOM 644 C CA . ALA A 1 91 ? 6.034 4.998 -0.620 1.00 92.06 91 ALA A CA 1
ATOM 645 C C . ALA A 1 91 ? 5.235 4.291 0.475 1.00 92.06 91 ALA A C 1
ATOM 647 O O . ALA A 1 91 ? 5.816 3.593 1.307 1.00 92.06 91 ALA A O 1
ATOM 648 N N . GLY A 1 92 ? 3.909 4.448 0.475 1.00 92.81 92 GLY A N 1
ATOM 649 C CA . GLY A 1 92 ? 3.038 3.673 1.360 1.00 92.81 92 GLY A CA 1
ATOM 650 C C . GLY A 1 92 ? 3.132 2.182 1.034 1.00 92.81 92 GLY A C 1
ATOM 651 O O . GLY A 1 92 ? 3.423 1.373 1.912 1.00 92.81 92 GLY A O 1
ATOM 652 N N . ILE A 1 93 ? 2.984 1.840 -0.245 1.00 93.44 93 ILE A N 1
ATOM 653 C CA . ILE A 1 93 ? 3.188 0.490 -0.788 1.00 93.44 93 ILE A CA 1
ATOM 654 C C . ILE A 1 93 ? 4.154 0.581 -1.975 1.00 93.44 93 ILE A C 1
ATOM 656 O O . ILE A 1 93 ? 3.945 1.428 -2.842 1.00 93.44 93 ILE A O 1
ATOM 660 N N . ASP A 1 94 ? 5.175 -0.279 -2.024 1.00 94.50 94 ASP A N 1
ATOM 661 C CA . ASP A 1 94 ? 6.115 -0.381 -3.152 1.00 94.50 94 ASP A CA 1
ATOM 662 C C . ASP A 1 94 ? 6.307 -1.839 -3.587 1.00 94.50 94 ASP A C 1
ATOM 664 O O . ASP A 1 94 ? 6.830 -2.658 -2.833 1.00 94.50 94 ASP A O 1
ATOM 668 N N . LEU A 1 95 ? 5.847 -2.180 -4.791 1.00 94.81 95 LEU A N 1
ATOM 669 C CA . LEU A 1 95 ? 5.802 -3.553 -5.314 1.00 94.81 95 LEU A CA 1
ATOM 670 C C . LEU A 1 95 ? 6.122 -3.561 -6.814 1.00 94.81 95 LEU A C 1
ATOM 672 O O . LEU A 1 95 ? 5.994 -2.548 -7.487 1.00 94.81 95 LEU A O 1
ATOM 676 N N . SER A 1 96 ? 6.493 -4.696 -7.401 1.00 94.81 96 SER A N 1
ATOM 677 C CA . SER A 1 96 ? 6.671 -4.761 -8.855 1.00 94.81 96 SER A CA 1
ATOM 678 C C . SER A 1 96 ? 5.327 -4.770 -9.592 1.00 94.81 96 SER A C 1
ATOM 680 O O . SER A 1 96 ? 5.159 -3.988 -10.537 1.00 94.81 96 SER A O 1
ATOM 682 N N . SER A 1 97 ? 4.376 -5.590 -9.130 1.00 93.38 97 SER A N 1
ATOM 683 C CA . SER A 1 97 ? 2.973 -5.625 -9.572 1.00 93.38 97 SER A CA 1
ATOM 684 C C . SER A 1 97 ? 2.039 -5.931 -8.403 1.00 93.38 97 SER A C 1
ATOM 686 O O . SER A 1 97 ? 2.376 -6.739 -7.530 1.00 93.38 97 SER A O 1
ATOM 688 N N . ALA A 1 98 ? 0.866 -5.289 -8.368 1.00 94.69 98 ALA A N 1
ATOM 689 C CA . ALA A 1 98 ? -0.015 -5.397 -7.207 1.00 94.69 98 ALA A CA 1
ATOM 690 C C . ALA A 1 98 ? -1.515 -5.275 -7.504 1.00 94.69 98 ALA A C 1
ATOM 692 O O . ALA A 1 98 ? -1.950 -4.544 -8.393 1.00 94.69 98 ALA A O 1
ATOM 693 N N . THR A 1 99 ? -2.314 -5.937 -6.668 1.00 95.94 99 THR A N 1
ATOM 694 C CA . THR A 1 99 ? -3.740 -5.639 -6.484 1.00 95.94 99 THR A CA 1
ATOM 695 C C . THR A 1 99 ? -3.937 -5.097 -5.077 1.00 95.94 99 THR A C 1
ATOM 697 O O . THR A 1 99 ? -3.629 -5.785 -4.111 1.00 95.94 99 THR A O 1
ATOM 700 N N . VAL A 1 100 ? -4.429 -3.870 -4.941 1.00 95.38 100 VAL A N 1
ATOM 701 C CA . VAL A 1 100 ? -4.585 -3.195 -3.649 1.00 95.38 100 VAL A CA 1
ATOM 702 C C . VAL A 1 100 ? -6.056 -2.905 -3.390 1.00 95.38 100 VAL A C 1
ATOM 704 O O . VAL A 1 100 ? -6.706 -2.231 -4.186 1.00 95.38 100 VAL A O 1
ATOM 707 N N . THR A 1 101 ? -6.566 -3.370 -2.254 1.00 95.62 101 THR A N 1
ATOM 708 C CA . THR A 1 101 ? -7.880 -2.999 -1.721 1.00 95.62 101 THR A CA 1
ATOM 709 C C . THR A 1 101 ? -7.665 -2.125 -0.498 1.00 95.62 101 THR A C 1
ATOM 711 O O . THR A 1 101 ? -7.175 -2.585 0.528 1.00 95.62 101 THR A O 1
ATOM 714 N N . ASN A 1 102 ? -7.989 -0.842 -0.610 1.00 94.44 102 ASN A N 1
ATOM 715 C CA . ASN A 1 102 ? -7.987 0.089 0.508 1.00 94.44 102 ASN A CA 1
ATOM 716 C C . ASN A 1 102 ? -9.424 0.242 1.003 1.00 94.44 102 ASN A C 1
ATOM 718 O O . ASN A 1 102 ? -10.210 0.973 0.399 1.00 94.44 102 ASN A O 1
ATOM 722 N N . ASN A 1 103 ? -9.771 -0.491 2.063 1.00 94.12 103 ASN A N 1
ATOM 723 C CA . ASN A 1 103 ? -11.143 -0.555 2.560 1.00 94.12 103 ASN A CA 1
ATOM 724 C C . ASN A 1 103 ? -11.604 0.786 3.153 1.00 94.12 103 ASN A C 1
ATOM 726 O O . ASN A 1 103 ? -10.841 1.734 3.350 1.00 94.12 103 ASN A O 1
ATOM 730 N N . ALA A 1 104 ? -12.890 0.856 3.491 1.00 89.88 104 ALA A N 1
ATOM 731 C CA . ALA A 1 104 ? -13.507 2.072 3.997 1.00 89.88 104 ALA A CA 1
ATOM 732 C C . ALA A 1 104 ? -12.750 2.676 5.194 1.00 89.88 104 ALA A C 1
ATOM 734 O O . ALA A 1 104 ? -12.456 1.998 6.184 1.00 89.88 104 ALA A O 1
ATOM 735 N N . GLY A 1 105 ? -12.439 3.970 5.116 1.00 87.06 105 GLY A N 1
ATOM 736 C CA . GLY A 1 105 ? -11.725 4.699 6.170 1.00 87.06 105 GLY A CA 1
ATOM 737 C C . GLY A 1 105 ? -10.250 4.318 6.350 1.00 87.06 105 GLY A C 1
ATOM 738 O O . GLY A 1 105 ? -9.613 4.831 7.272 1.00 87.06 105 GLY A O 1
ATOM 739 N N . ALA A 1 106 ? -9.709 3.419 5.526 1.00 92.31 106 ALA A N 1
ATOM 740 C CA . ALA A 1 106 ? -8.297 3.073 5.540 1.00 92.31 106 ALA A CA 1
ATOM 741 C C . ALA A 1 106 ? -7.449 4.147 4.841 1.00 92.31 106 ALA A C 1
ATOM 743 O O . ALA A 1 106 ? -7.924 4.858 3.955 1.00 92.31 106 ALA A O 1
ATOM 744 N N . SER A 1 107 ? -6.180 4.280 5.224 1.00 92.62 107 SER A N 1
ATOM 745 C CA . SER A 1 107 ? -5.285 5.272 4.618 1.00 92.62 107 SER A CA 1
ATOM 746 C C . SER A 1 107 ? -3.943 4.677 4.220 1.00 92.62 107 SER A C 1
ATOM 748 O O . SER A 1 107 ? -3.237 4.141 5.075 1.00 92.62 107 SER A O 1
ATOM 750 N N . ILE A 1 108 ? -3.545 4.864 2.966 1.00 93.69 108 ILE A N 1
ATOM 751 C CA . ILE A 1 108 ? -2.202 4.563 2.473 1.00 93.69 108 ILE A CA 1
ATOM 752 C C . ILE A 1 108 ? -1.480 5.887 2.235 1.00 93.69 108 ILE A C 1
ATOM 754 O O . ILE A 1 108 ? -1.914 6.703 1.425 1.00 93.69 108 ILE A O 1
ATOM 758 N N . THR A 1 109 ? -0.367 6.096 2.927 1.00 92.19 109 THR A N 1
ATOM 759 C CA . THR A 1 109 ? 0.397 7.340 2.877 1.00 92.19 109 THR A CA 1
ATOM 760 C C . THR A 1 109 ? 1.865 7.044 2.615 1.00 92.19 109 THR A C 1
ATOM 762 O O . THR A 1 109 ? 2.500 6.309 3.370 1.00 92.19 109 THR A O 1
ATOM 765 N N . GLY A 1 110 ? 2.434 7.659 1.587 1.00 90.75 110 GLY A N 1
ATOM 766 C CA . GLY A 1 110 ? 3.883 7.736 1.428 1.00 90.75 110 GLY A CA 1
ATOM 767 C C . GLY A 1 110 ? 4.363 9.172 1.317 1.00 90.75 110 GLY A C 1
ATOM 768 O O . GLY A 1 110 ? 3.577 10.089 1.074 1.00 90.75 110 GLY A O 1
ATOM 769 N N . GLY A 1 111 ? 5.664 9.380 1.507 1.00 89.88 111 GLY A N 1
ATOM 770 C CA . GLY A 1 111 ? 6.249 10.709 1.359 1.00 89.88 111 GLY A CA 1
ATOM 771 C C . GLY A 1 111 ? 6.202 11.200 -0.082 1.00 89.88 111 GLY A C 1
ATOM 772 O O . GLY A 1 111 ? 5.824 12.341 -0.309 1.00 89.88 111 GLY A O 1
ATOM 773 N N . TRP A 1 112 ? 6.553 10.356 -1.055 1.00 89.44 112 TRP A N 1
ATOM 774 C CA . TRP A 1 112 ? 6.552 10.699 -2.484 1.00 89.44 112 TRP A CA 1
ATOM 775 C C . TRP A 1 112 ? 5.387 10.026 -3.208 1.00 89.44 112 TRP A C 1
ATOM 777 O O . TRP A 1 112 ? 4.637 10.692 -3.921 1.00 89.44 112 TRP A O 1
ATOM 787 N N . PHE A 1 113 ? 5.182 8.730 -2.964 1.00 91.12 113 PHE A N 1
ATOM 788 C CA . PHE A 1 113 ? 4.155 7.924 -3.626 1.00 91.12 113 PHE A CA 1
ATOM 789 C C . PHE A 1 113 ? 3.178 7.332 -2.608 1.00 91.12 113 PHE A C 1
ATOM 791 O O . PHE A 1 113 ? 3.606 6.781 -1.604 1.00 91.12 113 PHE A O 1
ATOM 798 N N . GLY A 1 114 ? 1.867 7.369 -2.839 1.00 91.69 114 GLY A N 1
ATOM 799 C CA . GLY A 1 114 ? 0.953 6.558 -2.021 1.00 91.69 114 GLY A CA 1
ATOM 800 C C . GLY A 1 114 ? 1.186 5.071 -2.303 1.00 91.69 114 GLY A C 1
ATOM 801 O O . GLY A 1 114 ? 1.546 4.301 -1.412 1.00 91.69 114 GLY A O 1
ATOM 802 N N . ILE A 1 115 ? 1.077 4.705 -3.578 1.00 93.12 115 ILE A N 1
ATOM 803 C CA . ILE A 1 115 ? 1.404 3.384 -4.118 1.00 93.12 115 ILE A CA 1
ATOM 804 C C . ILE A 1 115 ? 2.379 3.564 -5.283 1.00 93.12 115 ILE A C 1
ATOM 806 O O . ILE A 1 115 ? 2.122 4.359 -6.187 1.00 93.12 115 ILE A O 1
ATOM 810 N N . SER A 1 116 ? 3.478 2.820 -5.268 1.00 93.56 116 SER A N 1
ATOM 811 C CA . SER A 1 116 ? 4.465 2.746 -6.342 1.00 93.56 116 SER A CA 1
ATOM 812 C C . SER A 1 116 ? 4.508 1.321 -6.880 1.00 93.56 116 SER A C 1
ATOM 814 O O . SER A 1 116 ? 4.601 0.361 -6.114 1.00 93.56 116 SER A O 1
ATOM 816 N N . THR A 1 117 ? 4.405 1.185 -8.202 1.00 93.94 117 THR A N 1
ATOM 817 C CA . THR A 1 117 ? 4.622 -0.088 -8.883 1.00 93.94 117 THR A CA 1
ATOM 818 C C . THR A 1 117 ? 5.497 0.042 -10.115 1.00 93.94 117 THR A C 1
ATOM 820 O O . THR A 1 117 ? 5.445 1.039 -10.838 1.00 93.94 117 THR A O 1
ATOM 823 N N . SER A 1 118 ? 6.310 -0.980 -10.381 1.00 92.12 118 SER A N 1
ATOM 824 C CA . SER A 1 118 ? 7.142 -1.005 -11.592 1.00 92.12 118 SER A CA 1
ATOM 825 C C . SER A 1 118 ? 6.340 -1.326 -12.856 1.00 92.12 118 SER A C 1
ATOM 827 O O . SER A 1 118 ? 6.685 -0.834 -13.928 1.00 92.12 118 SER A O 1
ATOM 829 N N . THR A 1 119 ? 5.270 -2.118 -12.731 1.00 90.38 119 THR A N 1
ATOM 830 C CA . THR A 1 119 ? 4.477 -2.614 -13.862 1.00 90.38 119 THR A CA 1
ATOM 831 C C . THR A 1 119 ? 2.995 -2.262 -13.728 1.00 90.38 119 THR A C 1
ATOM 833 O O . THR A 1 119 ? 2.644 -1.090 -13.853 1.00 90.38 119 THR A O 1
ATOM 836 N N . ASP A 1 120 ? 2.135 -3.250 -13.477 1.00 87.56 120 ASP A N 1
ATOM 837 C CA . ASP A 1 120 ? 0.688 -3.105 -13.369 1.00 87.56 120 ASP A CA 1
ATOM 838 C C . ASP A 1 120 ? 0.244 -2.917 -11.916 1.00 87.56 120 ASP A C 1
ATOM 840 O O . ASP A 1 120 ? 0.753 -3.558 -10.987 1.00 87.56 120 ASP A O 1
ATOM 844 N N . VAL A 1 121 ? -0.788 -2.090 -11.734 1.00 90.88 121 VAL A N 1
ATOM 845 C CA . VAL A 1 121 ? -1.488 -1.969 -10.457 1.00 90.88 121 VAL A CA 1
ATOM 846 C C . VAL A 1 121 ? -2.993 -1.882 -10.661 1.00 90.88 121 VAL A C 1
ATOM 848 O O . VAL A 1 121 ? -3.496 -1.105 -11.475 1.00 90.88 121 VAL A O 1
ATOM 851 N N . THR A 1 122 ? -3.725 -2.678 -9.890 1.00 93.12 122 THR A N 1
ATOM 852 C CA . THR A 1 122 ? -5.178 -2.554 -9.758 1.00 93.12 122 THR A CA 1
ATOM 853 C C . THR A 1 122 ? -5.495 -2.080 -8.356 1.00 93.12 122 THR A C 1
ATOM 855 O O . THR A 1 122 ? -5.117 -2.731 -7.387 1.00 93.12 122 THR A O 1
ATOM 858 N N . VAL A 1 123 ? -6.176 -0.947 -8.235 1.00 92.94 123 VAL A N 1
ATOM 859 C CA . VAL A 1 123 ? -6.510 -0.344 -6.946 1.00 92.94 123 VAL A CA 1
ATOM 860 C C . VAL A 1 123 ? -8.017 -0.217 -6.809 1.00 92.94 123 VAL A C 1
ATOM 862 O O . VAL A 1 123 ? -8.667 0.428 -7.628 1.00 92.94 123 VAL A O 1
ATOM 865 N N . THR A 1 124 ? -8.561 -0.779 -5.736 1.00 94.00 124 THR A N 1
ATOM 866 C CA . THR A 1 124 ? -9.911 -0.485 -5.255 1.00 94.00 124 THR A CA 1
ATOM 867 C C . THR A 1 124 ? -9.777 0.363 -4.003 1.00 94.00 124 THR A C 1
ATOM 869 O O . THR A 1 124 ? -9.218 -0.094 -3.011 1.00 94.00 124 THR A O 1
ATOM 872 N N . ASN A 1 125 ? -10.238 1.609 -4.052 1.00 91.75 125 ASN A N 1
ATOM 873 C CA . ASN A 1 125 ? -10.219 2.498 -2.895 1.00 91.75 125 ASN A CA 1
ATOM 874 C C . ASN A 1 125 ? -11.649 2.815 -2.473 1.00 91.75 125 ASN A C 1
ATOM 876 O O . ASN A 1 125 ? -12.322 3.611 -3.128 1.00 91.75 125 ASN A O 1
ATOM 880 N N . ASP A 1 126 ? -12.088 2.178 -1.392 1.00 90.06 126 ASP A N 1
ATOM 881 C CA . ASP A 1 126 ? -13.455 2.238 -0.897 1.00 90.06 126 ASP A CA 1
ATOM 882 C C . ASP A 1 126 ? -13.806 3.590 -0.267 1.00 90.06 126 ASP A C 1
ATOM 884 O O . ASP A 1 126 ? -12.966 4.464 -0.042 1.00 90.06 126 ASP A O 1
ATOM 888 N N . ALA A 1 127 ? -15.094 3.777 0.028 1.00 87.56 127 ALA A N 1
ATOM 889 C CA . ALA A 1 127 ? -15.626 5.024 0.560 1.00 87.56 127 ALA A CA 1
ATOM 890 C C . ALA A 1 127 ? -14.894 5.483 1.835 1.00 87.56 127 ALA A C 1
ATOM 892 O O . ALA A 1 127 ? -14.788 4.758 2.825 1.00 87.56 127 ALA A O 1
ATOM 893 N N . GLY A 1 128 ? -14.401 6.723 1.819 1.00 84.88 128 GLY A N 1
ATOM 894 C CA . GLY A 1 128 ? -13.624 7.290 2.925 1.00 84.88 128 GLY A CA 1
ATOM 895 C C . GLY A 1 128 ? -12.198 6.743 3.044 1.00 84.88 128 GLY A C 1
ATOM 896 O O . GLY A 1 128 ? -11.473 7.181 3.933 1.00 84.88 128 GLY A O 1
ATOM 897 N N . GLY A 1 129 ? -11.793 5.814 2.174 1.00 88.44 129 GLY A N 1
ATOM 898 C CA . GLY A 1 129 ? -10.405 5.416 2.011 1.00 88.44 129 GLY A CA 1
ATOM 899 C C . GLY A 1 129 ? -9.589 6.521 1.334 1.00 88.44 129 GLY A C 1
ATOM 900 O O . GLY A 1 129 ? -10.089 7.231 0.453 1.00 88.44 129 GLY A O 1
ATOM 901 N N . SER A 1 130 ? -8.333 6.687 1.742 1.00 91.38 130 SER A N 1
ATOM 902 C CA . SER A 1 130 ? -7.408 7.661 1.158 1.00 91.38 130 SER A CA 1
ATOM 903 C C . SER A 1 130 ? -6.090 7.028 0.726 1.00 91.38 130 SER A C 1
ATOM 905 O O . SER A 1 130 ? -5.546 6.151 1.395 1.00 91.38 130 SER A O 1
ATOM 907 N N . ILE A 1 131 ? -5.565 7.501 -0.404 1.00 93.38 131 ILE A N 1
ATOM 908 C CA . ILE A 1 131 ? -4.246 7.132 -0.917 1.00 93.38 131 ILE A CA 1
ATOM 909 C C . ILE A 1 131 ? -3.515 8.425 -1.253 1.00 93.38 131 ILE A C 1
ATOM 911 O O . ILE A 1 131 ? -3.922 9.152 -2.159 1.00 93.38 131 ILE A O 1
ATOM 915 N N . THR A 1 132 ? -2.444 8.705 -0.521 1.00 91.00 132 THR A N 1
ATOM 916 C CA . THR A 1 132 ? -1.744 9.987 -0.586 1.00 91.00 132 THR A CA 1
ATOM 917 C C . THR A 1 132 ? -0.246 9.766 -0.736 1.00 91.00 132 THR A C 1
ATOM 919 O O . THR A 1 132 ? 0.381 9.091 0.076 1.00 91.00 132 THR A O 1
ATOM 922 N N . GLY A 1 133 ? 0.337 10.385 -1.757 1.00 89.06 133 GLY A N 1
ATOM 923 C CA . GLY A 1 133 ? 1.774 10.629 -1.856 1.00 89.06 133 GLY A CA 1
ATOM 924 C C . GLY A 1 133 ? 2.024 12.124 -1.999 1.00 89.06 133 GLY A C 1
ATOM 925 O O . GLY A 1 133 ? 1.118 12.856 -2.401 1.00 89.06 133 GLY A O 1
ATOM 926 N N . GLY A 1 134 ? 3.226 12.588 -1.657 1.00 86.88 134 GLY A N 1
ATOM 927 C CA . GLY A 1 134 ? 3.598 13.992 -1.840 1.00 86.88 134 GLY A CA 1
ATOM 928 C C . GLY A 1 134 ? 3.652 14.413 -3.308 1.00 86.88 134 GLY A C 1
ATOM 929 O O . GLY A 1 134 ? 3.206 15.510 -3.633 1.00 86.88 134 GLY A O 1
ATOM 930 N N . ASP A 1 135 ? 4.118 13.520 -4.186 1.00 88.06 135 ASP A N 1
ATOM 931 C CA . ASP A 1 135 ? 4.216 13.770 -5.626 1.00 88.06 135 ASP A CA 1
ATOM 932 C C . ASP A 1 135 ? 3.065 13.097 -6.385 1.00 88.06 135 ASP A C 1
ATOM 934 O O . ASP A 1 135 ? 2.397 13.728 -7.207 1.00 88.06 135 ASP A O 1
ATOM 938 N N . PHE A 1 136 ? 2.805 11.815 -6.100 1.00 86.12 136 PHE A N 1
ATOM 939 C CA . PHE A 1 136 ? 1.754 11.038 -6.763 1.00 86.12 136 PHE A CA 1
ATOM 940 C C . PHE A 1 136 ? 0.999 10.146 -5.775 1.00 86.12 136 PHE A C 1
ATOM 942 O O . PHE A 1 136 ? 1.601 9.441 -4.971 1.00 86.12 136 PHE A O 1
ATOM 949 N N . GLY A 1 137 ? -0.332 10.092 -5.875 1.00 87.81 137 GLY A N 1
ATOM 950 C CA . GLY A 1 137 ? -1.124 9.109 -5.125 1.00 87.81 137 GLY A CA 1
ATOM 951 C C . GLY A 1 137 ? -0.795 7.677 -5.553 1.00 87.81 137 GLY A C 1
ATOM 952 O O . GLY A 1 137 ? -0.474 6.836 -4.720 1.00 87.81 137 GLY A O 1
ATOM 953 N N . ILE A 1 138 ? -0.816 7.411 -6.860 1.00 89.62 138 ILE A N 1
ATOM 954 C CA . ILE A 1 138 ? -0.508 6.101 -7.446 1.00 89.62 138 ILE A CA 1
ATOM 955 C C . ILE A 1 138 ? 0.431 6.317 -8.636 1.00 89.62 138 ILE A C 1
ATOM 957 O O . ILE A 1 138 ? 0.135 7.125 -9.518 1.00 89.62 138 ILE A O 1
ATOM 961 N N . PHE A 1 139 ? 1.551 5.599 -8.659 1.00 89.44 139 PHE A N 1
ATOM 962 C CA . PHE A 1 139 ? 2.516 5.574 -9.753 1.00 89.44 139 PHE A CA 1
ATOM 963 C C . PHE A 1 139 ? 2.711 4.137 -10.249 1.00 89.44 139 PHE A C 1
ATOM 965 O O . PHE A 1 139 ? 2.917 3.222 -9.453 1.00 89.44 139 PHE A O 1
ATOM 972 N N . ALA A 1 140 ? 2.665 3.952 -11.567 1.00 88.88 140 ALA A N 1
ATOM 973 C CA . ALA A 1 140 ? 2.899 2.677 -12.232 1.00 88.88 140 ALA A CA 1
ATOM 974 C C . ALA A 1 140 ? 3.827 2.891 -13.433 1.00 88.88 140 ALA A C 1
ATOM 976 O O . ALA A 1 140 ? 3.538 3.714 -14.306 1.00 88.88 140 ALA A O 1
ATOM 977 N N . GLY A 1 141 ? 4.969 2.201 -13.438 1.00 79.19 141 GLY A N 1
ATOM 978 C CA . GLY A 1 141 ? 6.066 2.450 -14.376 1.00 79.19 141 GLY A CA 1
ATOM 979 C C . GLY A 1 141 ? 5.834 1.919 -15.793 1.00 79.19 141 GLY A C 1
ATOM 980 O O . GLY A 1 141 ? 6.200 2.586 -16.762 1.00 79.19 141 GLY A O 1
ATOM 981 N N . ALA A 1 142 ? 5.237 0.735 -15.933 1.00 70.38 142 ALA A N 1
ATOM 982 C CA . ALA A 1 142 ? 5.050 0.067 -17.218 1.00 70.38 142 ALA A CA 1
ATOM 983 C C . ALA A 1 142 ? 3.885 -0.934 -17.155 1.00 70.38 142 ALA A C 1
ATOM 985 O O . ALA A 1 142 ? 4.093 -2.115 -16.898 1.00 70.38 142 ALA A O 1
ATOM 986 N N . GLY A 1 143 ? 2.654 -0.477 -17.386 1.00 62.53 143 GLY A N 1
ATOM 987 C CA . GLY A 1 143 ? 1.493 -1.358 -17.288 1.00 62.53 143 GLY A CA 1
ATOM 988 C C . GLY A 1 143 ? 0.146 -0.656 -17.430 1.00 62.53 143 GLY A C 1
ATOM 989 O O . GLY A 1 143 ? 0.055 0.575 -17.410 1.00 62.53 143 GLY A O 1
ATOM 990 N N . GLY A 1 144 ? -0.913 -1.447 -17.573 1.00 67.19 144 GLY A N 1
ATOM 991 C CA . GLY A 1 144 ? -2.287 -0.986 -17.440 1.00 67.19 144 GLY A CA 1
ATOM 992 C C . GLY A 1 144 ? -2.608 -0.774 -15.964 1.00 67.19 144 GLY A C 1
ATOM 993 O O . GLY A 1 144 ? -2.669 -1.722 -15.189 1.00 67.19 144 GLY A O 1
ATOM 994 N N . SER A 1 145 ? -2.819 0.477 -15.555 1.00 72.38 145 SER A N 1
ATOM 995 C CA . SER A 1 145 ? -3.295 0.780 -14.201 1.00 72.38 145 SER A CA 1
ATOM 996 C C . SER A 1 145 ? -4.799 0.980 -14.196 1.00 72.38 145 SER A C 1
ATOM 998 O O . SER A 1 145 ? -5.320 1.800 -14.957 1.00 72.38 145 SER A O 1
ATOM 1000 N N . SER A 1 146 ? -5.492 0.273 -13.309 1.00 77.38 146 SER A N 1
ATOM 1001 C CA . SER A 1 146 ? -6.917 0.484 -13.075 1.00 77.38 146 SER A CA 1
ATOM 1002 C C . SER A 1 146 ? -7.137 0.955 -11.643 1.00 77.38 146 SER A C 1
ATOM 1004 O O . SER A 1 146 ? -6.608 0.383 -10.693 1.00 77.38 146 SER A O 1
ATOM 1006 N N . VAL A 1 147 ? -7.888 2.043 -11.487 1.00 80.00 147 VAL A N 1
ATOM 1007 C CA . VAL A 1 147 ? -8.278 2.574 -10.180 1.00 80.00 147 VAL A CA 1
ATOM 1008 C C . VAL A 1 147 ? -9.793 2.656 -10.166 1.00 80.00 147 VAL A C 1
ATOM 1010 O O . VAL A 1 147 ? -10.385 3.358 -10.985 1.00 80.00 147 VAL A O 1
ATOM 1013 N N . SER A 1 148 ? -10.412 1.929 -9.246 1.00 82.56 148 SER A N 1
ATOM 1014 C CA . SER A 1 148 ? -11.844 1.967 -8.999 1.00 82.56 148 SER A CA 1
ATOM 1015 C C . SER A 1 148 ? -12.089 2.607 -7.642 1.00 82.56 148 SER A C 1
ATOM 1017 O O . SER A 1 148 ? -11.563 2.162 -6.621 1.00 82.56 148 SER A O 1
ATOM 1019 N N . THR A 1 149 ? -12.884 3.670 -7.628 1.00 72.50 149 THR A N 1
ATOM 1020 C CA . THR 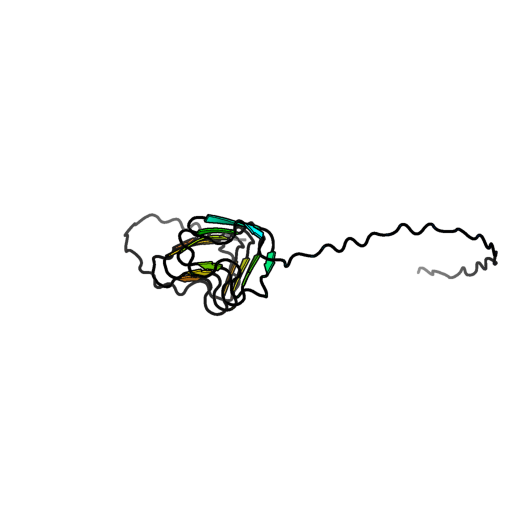A 1 149 ? -13.449 4.226 -6.404 1.00 72.50 149 THR A CA 1
ATOM 1021 C C . THR A 1 149 ? -14.958 4.023 -6.483 1.00 72.50 149 THR A C 1
ATOM 1023 O O . THR A 1 149 ? -15.591 4.525 -7.418 1.00 72.50 149 THR A O 1
ATOM 1026 N N . PRO A 1 150 ? -15.588 3.288 -5.548 1.00 61.56 150 PRO A N 1
ATOM 1027 C CA . PRO A 1 150 ? -17.026 3.387 -5.409 1.00 61.56 150 PRO A CA 1
ATOM 1028 C C . PRO A 1 150 ? -17.306 4.841 -5.025 1.00 61.56 150 PRO A C 1
ATOM 1030 O O . PRO A 1 150 ? -16.790 5.331 -4.023 1.00 61.56 150 PRO A O 1
ATOM 1033 N N . ALA A 1 151 ? -18.020 5.556 -5.895 1.00 46.84 151 ALA A N 1
ATOM 1034 C CA . ALA A 1 151 ? -18.159 7.007 -5.878 1.00 46.84 151 ALA A CA 1
ATOM 1035 C C . ALA A 1 151 ? -18.309 7.597 -4.462 1.00 46.84 151 ALA A C 1
ATOM 1037 O O . ALA A 1 151 ? -19.390 7.589 -3.878 1.00 46.84 151 ALA A O 1
ATOM 1038 N N . ALA A 1 152 ? -17.236 8.195 -3.940 1.00 42.38 152 ALA A N 1
ATOM 1039 C CA . ALA A 1 152 ? -17.317 9.161 -2.855 1.00 42.38 152 ALA A CA 1
ATOM 1040 C C . ALA A 1 152 ? -17.588 10.541 -3.474 1.00 42.38 152 ALA A C 1
ATOM 1042 O O . ALA A 1 152 ? -16.733 11.424 -3.478 1.00 42.38 152 ALA A O 1
ATOM 1043 N N . SER A 1 153 ? -18.768 10.736 -4.072 1.00 39.47 153 SER A N 1
ATOM 1044 C CA . SER A 1 153 ? -19.184 12.059 -4.550 1.00 39.47 153 SER A CA 1
ATOM 1045 C C . SER A 1 153 ? -19.651 12.908 -3.363 1.00 39.47 153 SER A C 1
ATOM 1047 O O . SER A 1 153 ? -20.842 13.118 -3.145 1.00 39.47 153 SER A O 1
ATOM 1049 N N . GLY A 1 154 ? -18.687 13.365 -2.571 1.00 35.28 154 GLY A N 1
ATOM 1050 C CA . GLY A 1 154 ? -18.848 14.334 -1.494 1.00 35.28 154 GLY A CA 1
ATOM 1051 C C . GLY A 1 154 ? -17.533 15.083 -1.351 1.00 35.28 154 GLY A C 1
ATOM 1052 O O . GLY A 1 154 ? -16.689 14.706 -0.548 1.00 35.28 154 GLY A O 1
ATOM 1053 N N . GLY A 1 155 ? -17.317 16.065 -2.228 1.00 35.06 155 GLY A N 1
ATOM 1054 C CA . GLY A 1 155 ? -16.029 16.726 -2.402 1.00 35.06 155 GLY A CA 1
ATOM 1055 C C . GLY A 1 155 ? -15.562 17.517 -1.185 1.00 35.06 155 GLY A C 1
ATOM 1056 O O . GLY A 1 155 ? -16.344 18.242 -0.573 1.00 35.06 155 GLY A O 1
ATOM 1057 N N . HIS A 1 156 ? -14.258 17.462 -0.923 1.00 33.06 156 HIS A N 1
ATOM 1058 C CA . HIS A 1 156 ? -13.523 18.488 -0.191 1.00 33.06 156 HIS A CA 1
ATOM 1059 C C . HIS A 1 156 ? -12.299 18.885 -1.022 1.00 33.06 156 HIS A C 1
ATOM 1061 O O . HIS A 1 156 ? -11.551 18.032 -1.490 1.00 33.06 156 HIS A O 1
ATOM 1067 N N . GLY A 1 157 ? -12.190 20.190 -1.287 1.00 38.03 157 GLY A N 1
ATOM 1068 C CA . GLY A 1 157 ? -11.249 20.784 -2.231 1.00 38.03 157 GLY A CA 1
ATOM 1069 C C . GLY A 1 157 ? -9.788 20.628 -1.818 1.00 38.03 157 GLY A C 1
ATOM 1070 O O . GLY A 1 157 ? -9.431 20.861 -0.664 1.00 38.03 157 GLY A O 1
ATOM 1071 N N . GLY A 1 158 ? -8.968 20.274 -2.805 1.00 33.31 158 GLY A N 1
ATOM 1072 C CA . GLY A 1 158 ? -7.523 20.104 -2.701 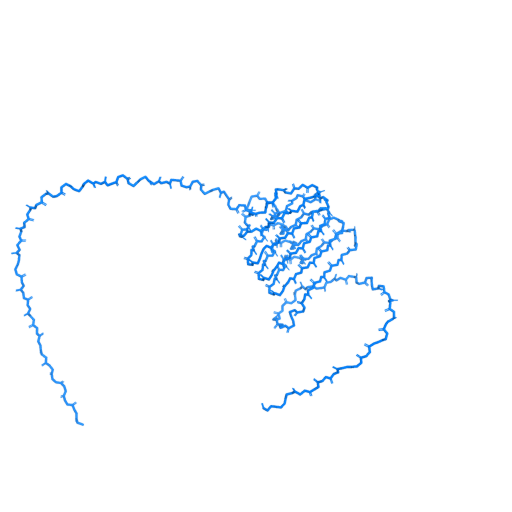1.00 33.31 158 GLY A CA 1
ATOM 1073 C C . GLY A 1 158 ? -7.077 18.873 -3.484 1.00 33.31 158 GLY A C 1
ATOM 1074 O O . GLY A 1 158 ? -6.773 17.850 -2.883 1.00 33.31 158 GLY A O 1
ATOM 1075 N N . ASP A 1 159 ? -7.106 18.950 -4.817 1.00 44.12 159 ASP A N 1
ATOM 1076 C CA . ASP A 1 159 ? -6.687 17.876 -5.732 1.00 44.12 159 ASP A CA 1
ATOM 1077 C C . ASP A 1 159 ? -5.265 17.370 -5.400 1.00 44.12 159 ASP A C 1
ATOM 1079 O O . ASP A 1 159 ? -4.367 18.194 -5.200 1.00 44.12 159 ASP A O 1
ATOM 1083 N N . PRO A 1 160 ? -5.037 16.037 -5.352 1.00 42.69 160 PRO A N 1
ATOM 1084 C CA . PRO A 1 160 ? -4.525 15.354 -6.545 1.00 42.69 160 PRO A CA 1
ATOM 1085 C C . PRO A 1 160 ? -4.988 13.883 -6.639 1.00 42.69 160 PRO A C 1
ATOM 1087 O O . PRO A 1 160 ? -4.407 13.005 -6.007 1.00 42.69 160 PRO A O 1
ATOM 1090 N N . VAL A 1 161 ? -5.995 13.567 -7.466 1.00 56.38 161 VAL A N 1
ATOM 1091 C CA . VAL A 1 161 ? -6.337 12.149 -7.751 1.00 56.38 161 VAL A CA 1
ATOM 1092 C C . VAL A 1 161 ? -6.097 11.745 -9.206 1.00 56.38 161 VAL A C 1
ATOM 1094 O O . VAL A 1 161 ? -5.911 10.564 -9.464 1.00 56.38 161 VAL A O 1
ATOM 1097 N N . PHE A 1 162 ? -5.988 12.657 -10.177 1.00 47.47 162 PHE A N 1
ATOM 1098 C CA . PHE A 1 162 ? -5.837 12.227 -11.574 1.00 47.47 162 PHE A CA 1
ATOM 1099 C C . PHE A 1 162 ? -4.870 13.082 -12.396 1.00 47.47 162 PHE A C 1
ATOM 1101 O O . PHE A 1 162 ? -5.195 14.181 -12.837 1.00 47.47 162 PHE A O 1
ATOM 1108 N N . ARG A 1 163 ? -3.713 12.499 -12.730 1.00 42.09 163 ARG A N 1
ATOM 1109 C CA . ARG A 1 163 ? -3.018 12.769 -13.998 1.00 42.09 163 ARG A CA 1
ATOM 1110 C C . ARG A 1 163 ? -2.780 11.451 -14.737 1.00 42.09 163 ARG A C 1
ATOM 1112 O O . ARG A 1 163 ? -1.649 11.067 -15.008 1.00 42.09 163 ARG A O 1
ATOM 1119 N N . GLN A 1 164 ? -3.861 10.738 -15.042 1.00 45.38 164 GLN A N 1
ATOM 1120 C CA . GLN A 1 164 ? -3.806 9.524 -15.852 1.00 45.38 164 GLN A CA 1
ATOM 1121 C C . GLN A 1 164 ? -3.818 9.922 -17.334 1.00 45.38 164 GLN A C 1
ATOM 1123 O O . GLN A 1 164 ? -4.757 10.573 -17.796 1.00 45.38 164 GLN A O 1
ATOM 1128 N N . ARG A 1 165 ? -2.787 9.529 -18.100 1.00 38.53 165 ARG A N 1
ATOM 1129 C CA . ARG A 1 165 ? -2.938 9.369 -19.553 1.00 38.53 165 ARG A CA 1
ATOM 1130 C C . ARG A 1 165 ? -3.977 8.271 -19.739 1.00 38.53 165 ARG A C 1
ATOM 1132 O O . ARG A 1 165 ? -3.656 7.091 -19.664 1.00 38.53 165 ARG A O 1
ATOM 1139 N N . GLN A 1 166 ? -5.228 8.670 -19.923 1.00 41.78 166 GLN A N 1
ATOM 1140 C CA . GLN A 1 166 ? -6.252 7.772 -20.419 1.00 41.78 166 GLN A CA 1
ATOM 1141 C C . GLN A 1 166 ? -5.839 7.372 -21.836 1.00 41.78 166 GLN A C 1
ATOM 1143 O O . GLN A 1 166 ? -6.067 8.111 -22.790 1.00 41.78 166 GLN A O 1
ATOM 1148 N N . HIS A 1 167 ? -5.229 6.200 -21.988 1.00 36.66 167 HIS A N 1
ATOM 1149 C CA . HIS A 1 167 ? -5.509 5.409 -23.176 1.00 36.66 167 HIS A CA 1
ATOM 1150 C C . HIS A 1 167 ? -6.927 4.872 -22.981 1.00 36.66 167 HIS A C 1
ATOM 1152 O O . HIS A 1 167 ? -7.143 3.792 -22.445 1.00 36.66 167 HIS A O 1
ATOM 1158 N N . ALA A 1 168 ? -7.897 5.733 -23.293 1.00 38.66 168 ALA A N 1
ATOM 1159 C CA . ALA A 1 168 ? -9.283 5.346 -23.420 1.00 38.66 168 ALA A CA 1
ATOM 1160 C C . ALA A 1 168 ? -9.380 4.464 -24.664 1.00 38.66 168 ALA A C 1
ATOM 1162 O O . ALA A 1 168 ? -9.262 4.954 -25.790 1.00 38.66 168 ALA A O 1
ATOM 1163 N N . ASP A 1 169 ? -9.586 3.170 -24.454 1.00 40.19 169 ASP A N 1
ATOM 1164 C CA . ASP A 1 169 ? -10.168 2.327 -25.483 1.00 40.19 169 ASP A CA 1
ATOM 1165 C C . ASP A 1 169 ? -11.548 2.898 -25.823 1.00 40.19 169 ASP A C 1
ATOM 1167 O O . ASP A 1 169 ? -12.468 2.944 -25.003 1.00 40.19 169 ASP A O 1
ATOM 1171 N N . ALA A 1 170 ? -11.661 3.405 -27.048 1.00 38.75 170 ALA A N 1
ATOM 1172 C CA . ALA A 1 170 ? -12.888 3.914 -27.631 1.00 38.75 170 ALA A CA 1
ATOM 1173 C C . ALA A 1 170 ? -13.859 2.751 -27.898 1.00 38.75 170 ALA A C 1
ATOM 1175 O O . ALA A 1 170 ? -13.981 2.260 -29.016 1.00 38.75 170 ALA A O 1
ATOM 1176 N N . GLY A 1 171 ? -14.564 2.310 -26.857 1.00 34.69 171 GLY A N 1
ATOM 1177 C CA . GLY A 1 171 ? -15.743 1.459 -26.961 1.00 34.69 171 GLY A CA 1
ATOM 1178 C C . GLY A 1 171 ? -17.005 2.315 -26.978 1.00 34.69 171 GLY A C 1
ATOM 1179 O O . GLY A 1 171 ? -17.524 2.689 -25.930 1.00 34.69 171 GLY A O 1
ATOM 1180 N N . ALA A 1 172 ? -17.495 2.651 -28.170 1.00 40.53 172 ALA A N 1
ATOM 1181 C CA . ALA A 1 172 ? -18.778 3.314 -28.356 1.00 40.53 172 ALA A CA 1
ATOM 1182 C C . ALA A 1 172 ? -19.919 2.463 -27.764 1.00 40.53 172 ALA A C 1
ATOM 1184 O O . ALA A 1 172 ? -20.241 1.396 -28.278 1.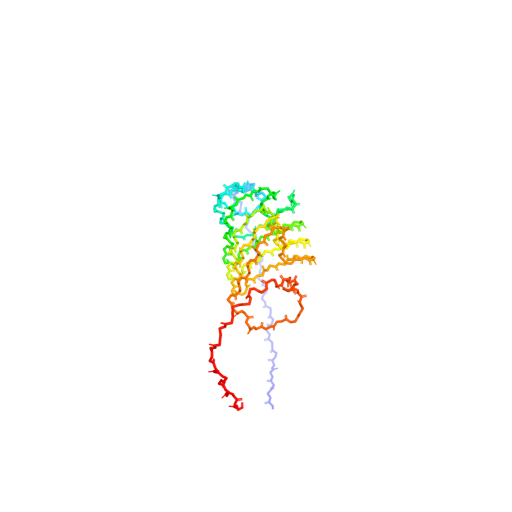00 40.53 172 ALA A O 1
ATOM 1185 N N . GLY A 1 173 ? -20.546 2.960 -26.698 1.00 34.16 173 GLY A N 1
ATOM 1186 C CA . GLY A 1 173 ? -21.723 2.365 -26.070 1.00 34.16 173 GLY A CA 1
ATOM 1187 C C . GLY A 1 173 ? -22.732 3.446 -25.703 1.00 34.16 173 GLY A C 1
ATOM 1188 O O . GLY A 1 173 ? -22.763 3.930 -24.578 1.00 34.16 173 GLY A O 1
ATOM 1189 N N . LEU A 1 174 ? -23.538 3.854 -26.684 1.00 46.56 174 LEU A N 1
ATOM 1190 C CA . LEU A 1 174 ? -24.741 4.669 -26.506 1.00 46.56 174 LEU A CA 1
ATOM 1191 C C . LEU A 1 174 ? -25.696 3.986 -25.514 1.00 46.56 174 LEU A C 1
ATOM 1193 O O . LEU A 1 174 ? -26.119 2.858 -25.756 1.00 46.56 174 LEU A O 1
ATOM 1197 N N . GLY A 1 175 ? -26.082 4.670 -24.433 1.00 37.31 175 GLY A N 1
ATOM 1198 C CA . GLY A 1 175 ? -26.975 4.069 -23.442 1.00 37.31 175 GLY A CA 1
ATOM 1199 C C . GLY A 1 175 ? -27.498 5.004 -22.354 1.00 37.31 175 GLY A C 1
ATOM 1200 O O . GLY A 1 175 ? -27.067 4.929 -21.217 1.00 37.31 175 GLY A O 1
ATOM 1201 N N . HIS A 1 176 ? -28.517 5.781 -22.719 1.00 38.53 176 HIS A N 1
ATOM 1202 C CA . HIS A 1 176 ? -29.674 6.132 -21.885 1.00 38.53 176 HIS A CA 1
ATOM 1203 C C . HIS A 1 176 ? -29.579 7.245 -20.815 1.00 38.53 176 HIS A C 1
ATOM 1205 O O . HIS A 1 176 ? -29.004 7.126 -19.739 1.00 38.53 176 HIS A O 1
ATOM 1211 N N . LEU A 1 177 ? -30.295 8.320 -21.155 1.00 46.31 177 LEU A N 1
ATOM 1212 C CA . LEU A 1 177 ? -30.772 9.448 -20.359 1.00 46.31 177 LEU A CA 1
ATOM 1213 C C . LEU A 1 177 ? -31.413 9.043 -19.018 1.00 46.31 177 LEU A C 1
ATOM 1215 O O . LEU A 1 177 ? -32.262 8.157 -18.970 1.00 46.31 177 LEU A O 1
ATOM 1219 N N . GLY A 1 178 ? -31.107 9.802 -17.962 1.00 35.91 178 GLY A N 1
ATOM 1220 C CA . GLY A 1 178 ? -31.767 9.682 -16.659 1.00 35.91 178 GLY A CA 1
ATOM 1221 C C . GLY A 1 178 ? -31.462 10.833 -15.696 1.00 35.91 178 GLY A C 1
ATOM 1222 O O . GLY A 1 178 ? -31.166 10.595 -14.532 1.00 35.91 178 GLY A O 1
ATOM 1223 N N . TYR A 1 179 ? -31.497 12.087 -16.163 1.00 39.62 179 TYR A N 1
ATOM 1224 C CA . TYR A 1 179 ? -31.384 13.268 -15.294 1.00 39.62 179 TYR A CA 1
ATOM 1225 C C . TYR A 1 179 ? -32.711 13.480 -14.545 1.00 39.62 179 TYR A C 1
ATOM 1227 O O . TYR A 1 179 ? -33.667 14.024 -15.097 1.00 39.62 179 TYR A O 1
ATOM 1235 N N . CYS A 1 180 ? -32.791 13.038 -13.288 1.00 34.91 180 CYS A N 1
ATOM 1236 C CA . CYS A 1 180 ? -33.941 13.300 -12.425 1.00 34.91 180 CYS A CA 1
ATOM 1237 C C . CYS A 1 180 ? -33.669 14.536 -11.556 1.00 34.91 180 CYS A C 1
ATOM 1239 O O . CYS A 1 180 ? -32.941 14.491 -10.568 1.00 34.91 180 CYS A O 1
ATOM 1241 N N . ALA A 1 181 ? -34.260 15.660 -11.957 1.00 44.97 181 ALA A N 1
ATOM 1242 C CA . ALA A 1 181 ? -34.322 16.894 -11.191 1.00 44.97 181 ALA A CA 1
ATOM 1243 C C . ALA A 1 181 ? -35.359 16.793 -10.059 1.00 44.97 181 ALA A C 1
ATOM 1245 O O . ALA A 1 181 ? -36.533 16.542 -10.339 1.00 44.97 181 ALA A O 1
ATOM 1246 N N . ARG A 1 182 ? -34.965 17.078 -8.808 1.00 43.22 182 ARG A N 1
ATOM 1247 C CA . ARG A 1 182 ? -35.809 17.746 -7.794 1.00 43.22 182 ARG A CA 1
ATOM 1248 C C . ARG A 1 182 ? -35.074 17.892 -6.463 1.00 43.22 182 ARG A C 1
ATOM 1250 O O . ARG A 1 182 ? -34.893 16.893 -5.788 1.00 43.22 182 ARG A O 1
ATOM 1257 N N . GLN A 1 183 ? -34.809 19.125 -6.035 1.00 39.06 183 GLN A N 1
ATOM 1258 C CA . GLN A 1 183 ? -35.159 19.570 -4.680 1.00 39.06 183 GLN A CA 1
ATOM 1259 C C . GLN A 1 183 ? -35.469 21.076 -4.705 1.00 39.06 183 GLN A C 1
ATOM 1261 O O . GLN A 1 183 ? -34.593 21.913 -4.885 1.00 39.06 183 GLN A O 1
ATOM 1266 N N . ARG A 1 184 ? -36.764 21.389 -4.574 1.00 48.72 184 ARG A N 1
ATOM 1267 C CA . ARG A 1 184 ? -37.258 22.576 -3.866 1.00 48.72 184 ARG A CA 1
ATOM 1268 C C . ARG A 1 184 ? -37.604 22.084 -2.459 1.00 48.72 184 ARG A C 1
ATOM 1270 O O . ARG A 1 184 ? -38.307 21.078 -2.374 1.00 48.72 184 ARG A O 1
ATOM 1277 N N . GLN A 1 185 ? -37.168 22.758 -1.406 1.00 51.09 185 GLN A N 1
ATOM 1278 C CA . GLN A 1 185 ? -37.896 23.823 -0.705 1.00 51.09 185 GLN A CA 1
ATOM 1279 C C . GLN A 1 185 ? -36.917 24.551 0.212 1.00 51.09 185 GLN A C 1
ATOM 1281 O O . GLN A 1 185 ? -36.019 23.871 0.750 1.00 51.09 185 GLN A O 1
#

Secondary structure (DSSP, 8-state):
-----------------------------------------EEES-S-TT-EEEEESEEE-TTSSEEE--S---SEEEEE-TT-EEE-SSEEEEESSEEEEE-TT-EEE-SSEEEEESS-EEEEE-TT-EEE-SSEEEEESSS-EEEE--------S---S------------------------

Foldseek 3Di:
DDDDDDDDDDDDDDDDDDDDDDPPPDPPPPPPPPPPDPQQFQQPPAAAAQEETETDAEHDDVPDQESGDDQEHYNYEYEDDALYEQEGAAESEHYQEYEYEQEALYEQEYAAESYEHAEEYEYEAEHNYYQDYPNYSYYYNHYDYHYDYPDPPPDDDDDDDDPDPPPPPPDDDDDDDDDDDDDDD